Protein AF-A0A2U3N0Y8-F1 (afdb_monomer)

Sequence (194 aa):
MLLFLSYKTNIKHFLCYRYEAYIFKFLYFIYLLGQVVDQIEYVQIPNDQQNQYYEKFIGQKYLKYFQKHFAEINEKKAFSGFNIAAFFLGVFWLLYRKMYLYSGIYILLMILFCFIPIPDSFARAIGIGFAATMGWSGNGLYKYFVDQKIKKIQMTHSGNIEQQLKQQGGTDIHAPIGLFIVLSVLFWIAANFP

Mean predicted aligned error: 9.75 Å

Organism: NCBI:txid2126983

Solvent-accessible surface area (backbone atoms only — not comparable to full-atom values): 10582 Å² total; per-residue (Å²): 118,72,68,64,55,57,52,54,53,50,52,52,53,54,49,49,57,54,49,52,53,49,50,52,50,50,54,47,48,52,50,51,51,49,55,60,60,69,68,60,82,81,80,87,61,63,69,69,66,43,50,54,50,45,36,44,21,54,28,74,91,49,32,69,65,50,52,59,35,51,74,59,40,48,99,92,29,68,52,32,74,71,29,66,59,26,28,79,43,41,59,42,40,31,27,24,56,58,35,54,68,61,27,53,52,51,52,50,52,54,56,58,52,70,72,54,96,66,57,69,71,55,53,51,53,49,51,53,48,52,26,50,50,31,11,39,39,35,48,32,56,50,47,53,52,50,53,55,50,52,54,50,40,60,76,73,37,92,87,52,48,67,62,50,31,43,70,70,32,39,70,36,72,62,57,31,51,51,51,51,52,52,53,51,51,52,50,52,44,62,74,74,54,132

Foldseek 3Di:
DVVVVVVVVVVVVVVVVVVVVVVCVVVVVVVVVVVVLLPDDDDDDPPPVVLVLLCLFAPPVCSVVLVVFLVVDDSVHLWGAWAPCCLPVPLLVCQFFLVVVVSVVSVVVVVVVVPDPDDPVVVVVVVNVSSRCSGGNVSSVSSSVSRVQLVVLVVPDDPPSSVSSNVSHYTDNVRSVVVVVVVVVVVVCVVPPD

pLDDT: mean 81.62, std 18.01, range [33.97, 98.38]

Secondary structure (DSSP, 8-state):
-HHHHHHHHHHHHHHHHHHHHHHHHHHHHHHHHHHHHHT-------HHHHHHHHHHHH-HHHHHHHHHHHHH-BTTB---S--HHHHHHTHHHHHHTT-HHHHHHHHHHHHHHHTS---HHHHHHHHHHHHHHHHHHHHHHHHHHHHHHHHHHHHH-SS-HHHHHHHHSS--SHHHHHHHHHHHHHHHHHHH--

InterPro domains:
  IPR024399 Domain of unknown function DUF2628 [PF10947] (68-144)

Radius of gyration: 21.47 Å; Cα contacts (8 Å, |Δi|>4): 131; chains: 1; bounding box: 65×39×59 Å

Structure (mmCIF, N/CA/C/O backbone):
data_AF-A0A2U3N0Y8-F1
#
_entry.id   AF-A0A2U3N0Y8-F1
#
loop_
_atom_site.group_PDB
_atom_site.id
_atom_site.type_symbol
_atom_site.label_atom_id
_atom_site.label_alt_id
_atom_site.label_comp_id
_atom_site.label_asym_id
_atom_site.label_entity_id
_atom_site.label_seq_id
_atom_site.pdbx_PDB_ins_code
_atom_site.Cartn_x
_atom_site.Cartn_y
_atom_site.Cartn_z
_atom_site.occupancy
_atom_site.B_iso_or_equiv
_atom_site.auth_seq_id
_atom_site.auth_comp_id
_atom_site.auth_asym_id
_atom_site.auth_atom_id
_atom_site.pdbx_PDB_model_num
ATOM 1 N N . MET A 1 1 ? 36.566 12.547 -38.635 1.00 47.44 1 MET A N 1
ATOM 2 C CA . MET A 1 1 ? 36.603 12.230 -37.185 1.00 47.44 1 MET A CA 1
ATOM 3 C C . MET A 1 1 ? 35.982 13.326 -36.303 1.00 47.44 1 MET A C 1
ATOM 5 O O . MET A 1 1 ? 35.241 12.984 -35.394 1.00 47.44 1 MET A O 1
ATOM 9 N N . LEU A 1 2 ? 36.182 14.624 -36.588 1.00 39.56 2 LEU A N 1
ATOM 10 C CA . LEU A 1 2 ? 35.618 15.741 -35.794 1.00 39.56 2 LEU A CA 1
ATOM 11 C C . LEU A 1 2 ? 34.083 15.925 -35.903 1.00 39.56 2 LEU A C 1
ATOM 13 O O . LEU A 1 2 ? 33.446 16.313 -34.928 1.00 39.56 2 LEU A O 1
ATOM 17 N N . LEU A 1 3 ? 33.460 15.565 -37.034 1.00 38.78 3 LEU A N 1
ATOM 18 C CA . LEU A 1 3 ? 31.997 15.659 -37.218 1.00 38.78 3 LEU A CA 1
ATOM 19 C C . LEU A 1 3 ? 31.198 14.640 -36.377 1.00 38.78 3 LEU A C 1
ATOM 21 O O . LEU A 1 3 ? 30.106 14.946 -35.908 1.00 38.78 3 LEU A O 1
ATOM 25 N N . PHE A 1 4 ? 31.765 13.458 -36.105 1.00 33.97 4 PHE A N 1
ATOM 26 C CA . PHE A 1 4 ? 31.119 12.423 -35.282 1.00 33.97 4 PHE A CA 1
ATOM 27 C C . PHE A 1 4 ? 31.102 12.772 -33.787 1.00 33.97 4 PHE A C 1
ATOM 29 O O . PHE A 1 4 ? 30.172 12.397 -33.073 1.00 33.97 4 PHE A O 1
ATOM 36 N N . LEU A 1 5 ? 32.106 13.514 -33.307 1.00 37.78 5 LEU A N 1
ATOM 37 C CA . LEU A 1 5 ? 32.158 13.976 -31.918 1.00 37.78 5 LEU A CA 1
ATOM 38 C C . LEU A 1 5 ? 31.139 15.096 -31.665 1.00 37.78 5 LEU A C 1
ATOM 40 O O . LEU A 1 5 ? 30.449 15.035 -30.653 1.00 37.78 5 LEU A O 1
ATOM 44 N N . SER A 1 6 ? 30.973 16.027 -32.616 1.00 41.03 6 SER A N 1
ATOM 45 C CA . SER A 1 6 ? 29.998 17.134 -32.546 1.00 41.03 6 SER A CA 1
ATOM 46 C C . SER A 1 6 ? 28.531 16.665 -32.561 1.00 41.03 6 SER A C 1
ATOM 48 O O . SER A 1 6 ? 27.680 17.192 -31.841 1.00 41.03 6 SER A O 1
ATOM 50 N N . TYR A 1 7 ? 28.224 15.609 -33.322 1.00 39.16 7 TYR A N 1
ATOM 51 C CA . TYR A 1 7 ? 26.886 15.004 -33.342 1.00 39.16 7 TYR A CA 1
ATOM 52 C C . TYR A 1 7 ? 26.546 14.298 -32.014 1.00 39.16 7 TYR A C 1
ATOM 54 O O . TYR A 1 7 ? 25.434 14.407 -31.494 1.00 39.16 7 TYR A O 1
ATOM 62 N N . LYS A 1 8 ? 27.532 13.623 -31.407 1.00 41.03 8 LYS A N 1
ATOM 63 C CA . LYS A 1 8 ? 27.370 12.885 -30.144 1.00 41.03 8 LYS A CA 1
ATOM 64 C C . LYS A 1 8 ? 27.202 13.817 -28.934 1.00 41.03 8 LYS A C 1
ATOM 66 O O . LYS A 1 8 ? 26.481 13.462 -28.000 1.00 41.03 8 LYS A O 1
ATOM 71 N N . THR A 1 9 ? 27.820 15.000 -28.940 1.00 47.41 9 THR A N 1
ATOM 72 C CA . THR A 1 9 ? 27.599 16.042 -27.919 1.00 47.41 9 THR A CA 1
ATOM 73 C C . THR A 1 9 ? 26.227 16.700 -28.049 1.00 47.41 9 THR A C 1
ATOM 75 O O . THR A 1 9 ? 25.563 16.881 -27.030 1.00 47.41 9 THR A O 1
ATOM 78 N N . ASN A 1 10 ? 25.748 16.964 -29.270 1.00 48.41 10 ASN A N 1
ATOM 79 C CA . ASN A 1 10 ? 24.411 17.531 -29.496 1.00 48.41 10 ASN A CA 1
ATOM 80 C C . ASN A 1 10 ? 23.276 16.589 -29.057 1.00 48.41 10 ASN A C 1
ATOM 82 O O . ASN A 1 10 ? 22.332 17.025 -28.400 1.00 48.41 10 ASN A O 1
ATOM 86 N N . ILE A 1 11 ? 23.392 15.284 -29.328 1.00 50.69 11 ILE A N 1
ATOM 87 C CA . ILE A 1 11 ? 22.406 14.290 -28.869 1.00 50.69 11 ILE A CA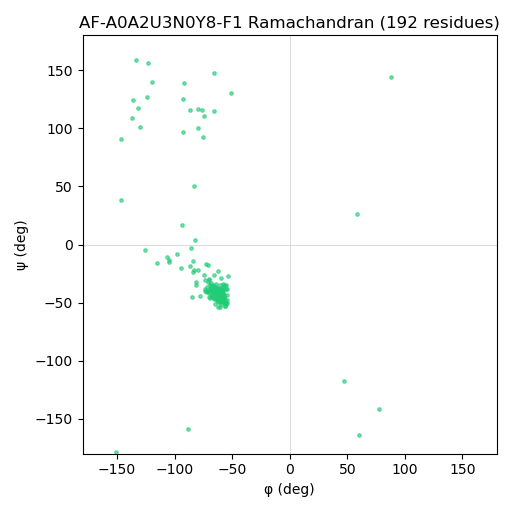 1
ATOM 88 C C . ILE A 1 11 ? 22.383 14.190 -27.342 1.00 50.69 11 ILE A C 1
ATOM 90 O O . ILE A 1 11 ? 21.308 14.139 -26.753 1.00 50.69 11 ILE A O 1
ATOM 94 N N . LYS A 1 12 ? 23.546 14.198 -26.678 1.00 43.94 12 LYS A N 1
ATOM 95 C CA . LYS A 1 12 ? 23.603 14.179 -25.207 1.00 43.94 12 LYS A CA 1
ATOM 96 C C . LYS A 1 12 ? 22.923 15.403 -24.596 1.00 43.94 12 LYS A C 1
ATOM 98 O O . LYS A 1 12 ? 22.182 15.247 -23.632 1.00 43.94 12 LYS A O 1
ATOM 103 N N . HIS A 1 13 ? 23.128 16.583 -25.177 1.00 47.62 13 HIS A N 1
ATOM 104 C CA . HIS A 1 13 ? 22.501 17.819 -24.710 1.00 47.62 13 HIS A CA 1
ATOM 105 C C . HIS A 1 13 ? 20.981 17.816 -24.939 1.00 47.62 13 HIS A C 1
ATOM 107 O O . HIS A 1 13 ? 20.218 18.156 -24.038 1.00 47.62 13 HIS A O 1
ATOM 113 N N . PHE A 1 14 ? 20.526 17.363 -26.110 1.00 49.75 14 PHE A N 1
ATOM 114 C CA . PHE A 1 14 ? 19.102 17.274 -26.444 1.00 49.75 14 PHE A CA 1
ATOM 115 C C . PHE A 1 14 ? 18.359 16.233 -25.594 1.00 49.75 14 PHE A C 1
ATOM 117 O O . PHE A 1 14 ? 17.256 16.481 -25.108 1.00 49.75 14 PHE A O 1
ATOM 124 N N . LEU A 1 15 ? 18.986 15.077 -25.365 1.00 46.91 15 LEU A N 1
ATOM 125 C CA . LEU A 1 15 ? 18.463 14.053 -24.470 1.00 46.91 15 LEU A CA 1
ATOM 126 C C . LEU A 1 15 ? 18.405 14.573 -23.025 1.00 46.91 15 LEU A C 1
ATOM 128 O O . LEU A 1 15 ? 17.372 14.407 -22.387 1.00 46.91 15 LEU A O 1
ATOM 132 N N . CYS A 1 16 ? 19.435 15.283 -22.545 1.00 49.75 16 CYS A N 1
ATOM 133 C CA . CYS A 1 16 ? 19.457 15.914 -21.217 1.00 49.75 16 CYS A CA 1
ATOM 134 C C . CYS A 1 16 ? 18.254 16.847 -20.985 1.00 49.75 16 CYS A C 1
ATOM 136 O O . CYS A 1 16 ? 17.526 16.668 -20.012 1.00 49.75 16 CYS A O 1
ATOM 138 N N . TYR A 1 17 ? 17.970 17.761 -21.920 1.00 55.84 17 TYR A N 1
ATOM 139 C CA . TYR A 1 17 ? 16.808 18.660 -21.836 1.00 55.84 17 TYR A CA 1
ATOM 140 C C . TYR A 1 17 ? 15.470 17.915 -21.831 1.00 55.84 17 TYR A C 1
ATOM 142 O O 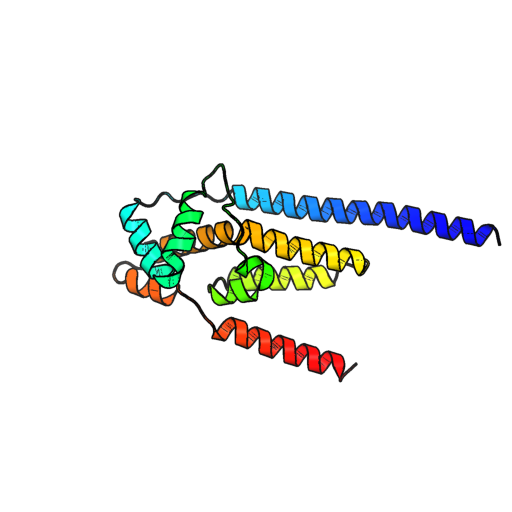. TYR A 1 17 ? 14.538 18.271 -21.106 1.00 55.84 17 TYR A O 1
ATOM 150 N N . ARG A 1 18 ? 15.365 16.850 -22.630 1.00 56.16 18 ARG A N 1
ATOM 151 C CA . ARG A 1 18 ? 14.157 16.025 -22.678 1.00 56.16 18 ARG A CA 1
ATOM 152 C C . ARG A 1 18 ? 13.967 15.240 -21.373 1.00 56.16 18 ARG A C 1
ATOM 154 O O . ARG A 1 18 ? 12.833 15.092 -20.927 1.00 56.16 18 ARG A O 1
ATOM 161 N N . TYR A 1 19 ? 15.050 14.788 -20.736 1.00 54.38 19 TYR A N 1
ATOM 162 C CA . TYR A 1 19 ? 15.013 14.088 -19.447 1.00 54.38 19 TYR A CA 1
ATOM 163 C C . TYR A 1 19 ? 14.638 14.997 -18.283 1.00 54.38 19 TYR A C 1
ATOM 165 O O . TYR A 1 19 ? 13.807 14.597 -17.466 1.00 54.38 19 TYR A O 1
ATOM 173 N N . GLU A 1 20 ? 15.166 16.221 -18.230 1.00 56.62 20 GLU A N 1
ATOM 174 C CA . GLU A 1 20 ? 14.740 17.198 -17.225 1.00 56.62 20 GLU A CA 1
ATOM 175 C C . GLU A 1 20 ? 13.233 17.449 -17.318 1.00 56.62 20 GLU A C 1
ATOM 177 O O . GLU A 1 20 ? 12.534 17.389 -16.308 1.00 56.62 20 GLU A O 1
ATOM 182 N N . ALA A 1 21 ? 12.690 17.584 -18.532 1.00 60.88 21 ALA A N 1
ATOM 183 C CA . ALA A 1 21 ? 11.253 17.746 -18.730 1.00 60.88 21 ALA A CA 1
ATOM 184 C C . ALA A 1 21 ? 10.419 16.559 -18.202 1.00 60.88 21 ALA A C 1
ATOM 186 O O . ALA A 1 21 ? 9.319 16.773 -17.691 1.00 60.88 21 ALA A O 1
ATOM 187 N N . TYR A 1 22 ? 10.906 15.315 -18.291 1.00 59.78 22 TYR A N 1
ATOM 188 C CA . TYR A 1 22 ? 10.208 14.154 -17.720 1.00 59.78 22 TYR A CA 1
ATOM 189 C C . TYR A 1 22 ? 10.302 14.104 -16.191 1.00 59.78 22 TYR A C 1
ATOM 191 O O . TYR A 1 22 ? 9.307 13.777 -15.547 1.00 59.78 22 TYR A O 1
ATOM 199 N N . ILE A 1 23 ? 11.446 14.475 -15.606 1.00 58.09 23 ILE A N 1
ATOM 200 C CA . ILE A 1 23 ? 11.612 14.581 -14.147 1.00 58.09 23 ILE A CA 1
ATOM 201 C C . ILE A 1 23 ? 10.680 15.654 -13.597 1.00 58.09 23 ILE A C 1
ATOM 203 O O . ILE A 1 23 ? 9.932 15.382 -12.663 1.00 58.09 23 ILE A O 1
ATOM 207 N N . PHE A 1 24 ? 10.653 16.838 -14.209 1.00 65.00 24 PHE A N 1
ATOM 208 C CA . PHE A 1 24 ? 9.734 17.897 -13.805 1.00 65.00 24 PHE A CA 1
ATOM 209 C C . PHE A 1 24 ? 8.279 17.459 -13.948 1.00 65.00 24 PHE A C 1
ATOM 211 O O . PHE A 1 24 ? 7.499 17.708 -13.040 1.00 65.00 24 PHE A O 1
ATOM 218 N N . LYS A 1 25 ? 7.908 16.734 -15.011 1.00 60.03 25 LYS A N 1
ATOM 219 C CA . LYS A 1 25 ? 6.548 16.185 -15.157 1.00 60.03 25 LYS A CA 1
ATOM 220 C C . LYS A 1 25 ? 6.212 15.124 -14.109 1.00 60.03 25 LYS A C 1
ATOM 222 O O . LYS A 1 25 ? 5.089 15.116 -13.620 1.00 60.03 25 LYS A O 1
ATOM 227 N N . PHE A 1 26 ? 7.154 14.257 -13.742 1.00 57.44 26 PHE A N 1
ATOM 228 C CA . PHE A 1 26 ? 6.953 13.244 -12.703 1.00 57.44 26 PHE A CA 1
ATOM 229 C C . PHE A 1 26 ? 6.866 13.867 -11.306 1.00 57.44 26 PHE A C 1
ATOM 231 O O . PHE A 1 26 ? 5.945 13.564 -10.554 1.00 57.44 26 PHE A O 1
ATOM 238 N N . LEU A 1 27 ? 7.766 14.796 -10.978 1.00 59.03 27 LEU A N 1
ATOM 239 C CA . LEU A 1 27 ? 7.718 15.563 -9.733 1.00 59.03 27 LEU A CA 1
ATOM 240 C C . LEU A 1 27 ? 6.453 16.423 -9.656 1.00 59.03 27 LEU A C 1
ATOM 242 O O . LEU A 1 27 ? 5.832 16.493 -8.602 1.00 59.03 27 LEU A O 1
ATOM 246 N N . TYR A 1 28 ? 6.028 17.015 -10.773 1.00 60.84 28 TYR A N 1
ATOM 247 C CA . TYR A 1 28 ? 4.777 17.763 -10.870 1.00 60.84 28 TYR A CA 1
ATOM 248 C C . TYR A 1 28 ? 3.551 16.854 -10.735 1.00 60.84 28 TYR A C 1
ATOM 250 O O . TYR A 1 28 ? 2.578 17.236 -10.097 1.00 60.84 28 TYR A O 1
ATOM 258 N N . PHE A 1 29 ? 3.601 15.627 -11.258 1.00 61.75 29 PHE A N 1
ATOM 259 C CA . PHE A 1 29 ? 2.559 14.624 -11.046 1.00 61.75 29 PHE A CA 1
ATOM 260 C C . PHE A 1 29 ? 2.484 14.172 -9.581 1.00 61.75 29 PHE A C 1
ATOM 262 O O . PHE A 1 29 ? 1.389 14.099 -9.032 1.00 61.75 29 PHE A O 1
ATOM 269 N N . ILE A 1 30 ? 3.622 13.939 -8.915 1.00 57.00 30 ILE A N 1
ATOM 270 C CA . ILE A 1 30 ? 3.668 13.664 -7.468 1.00 57.00 30 ILE A CA 1
ATOM 271 C C . ILE A 1 30 ? 3.126 14.860 -6.677 1.00 57.00 30 ILE A C 1
ATOM 273 O O . ILE A 1 30 ? 2.343 14.674 -5.749 1.00 57.00 30 ILE A O 1
ATOM 277 N N . TYR A 1 31 ? 3.506 16.079 -7.056 1.00 62.41 31 TYR A N 1
ATOM 278 C CA . TYR A 1 31 ? 3.002 17.309 -6.452 1.00 62.41 31 TYR A CA 1
ATOM 279 C C . TYR A 1 31 ? 1.479 17.438 -6.611 1.00 62.41 31 TYR A C 1
ATOM 281 O O . TYR A 1 31 ? 0.783 17.682 -5.630 1.00 62.41 31 TYR A O 1
ATOM 289 N N . LEU A 1 32 ? 0.945 17.192 -7.811 1.00 54.41 32 LEU A N 1
ATOM 290 C CA . LEU A 1 32 ? -0.494 17.178 -8.083 1.00 54.41 32 LEU A CA 1
ATOM 291 C C . LEU A 1 32 ? -1.221 16.077 -7.304 1.00 54.41 32 LEU A C 1
ATOM 293 O O . LEU A 1 32 ? -2.295 16.328 -6.766 1.00 54.41 32 LEU A O 1
ATOM 297 N N . LEU A 1 33 ? -0.643 14.878 -7.200 1.00 52.12 33 LEU A N 1
ATOM 298 C CA . LEU A 1 33 ? -1.189 13.815 -6.355 1.00 52.12 33 LEU A CA 1
ATOM 299 C C . LEU A 1 33 ? -1.217 14.231 -4.882 1.00 52.12 33 LEU A C 1
ATOM 301 O O . LEU A 1 33 ? -2.207 13.959 -4.209 1.00 52.12 33 LEU A O 1
ATOM 305 N N . GLY A 1 34 ? -0.185 14.928 -4.400 1.00 55.22 34 GLY A N 1
ATOM 306 C CA . GLY A 1 34 ? -0.178 15.539 -3.070 1.00 55.22 34 GLY A CA 1
ATOM 307 C C . GLY A 1 34 ? -1.350 16.503 -2.880 1.00 55.22 34 GLY A C 1
ATOM 308 O O . GLY A 1 34 ? -2.126 16.340 -1.947 1.00 55.22 34 GLY A O 1
ATOM 309 N N . GLN A 1 35 ? -1.560 17.418 -3.830 1.00 51.12 35 GLN A N 1
ATOM 310 C CA . GLN A 1 35 ? -2.669 18.380 -3.791 1.00 51.12 35 GLN A CA 1
ATOM 311 C C . GLN A 1 35 ? -4.053 17.708 -3.813 1.00 51.12 35 GLN A C 1
ATOM 313 O O . GLN A 1 35 ? -4.963 18.155 -3.122 1.00 51.12 35 GLN A O 1
ATOM 318 N N . VAL A 1 36 ? -4.230 16.627 -4.581 1.00 54.25 36 VAL A N 1
ATOM 319 C CA . VAL A 1 36 ? -5.495 15.866 -4.613 1.00 54.25 36 VAL A CA 1
ATOM 320 C C . VAL A 1 36 ? -5.743 15.143 -3.286 1.00 54.25 36 VAL A C 1
ATOM 322 O O . VAL A 1 36 ? -6.884 15.067 -2.835 1.00 54.25 36 VAL A O 1
ATOM 325 N N . VAL A 1 37 ? -4.689 14.639 -2.641 1.00 52.59 37 VAL A N 1
ATOM 326 C CA . VAL A 1 37 ? -4.775 14.027 -1.307 1.00 52.59 37 VAL A CA 1
ATOM 327 C C . VAL A 1 37 ? -5.108 15.073 -0.235 1.00 52.59 37 VAL A C 1
ATOM 329 O O . VAL A 1 37 ? -5.854 14.762 0.689 1.00 52.59 37 VAL A O 1
ATOM 332 N N . ASP A 1 38 ? -4.649 16.316 -0.384 1.00 51.03 38 ASP A N 1
ATOM 333 C CA . ASP A 1 38 ? -4.944 17.412 0.551 1.00 51.03 38 ASP A CA 1
ATOM 334 C C . ASP A 1 38 ? -6.410 17.900 0.484 1.00 51.03 38 ASP A C 1
ATOM 336 O O . ASP A 1 38 ? -6.895 18.524 1.425 1.00 51.03 38 ASP A O 1
ATOM 340 N N . GLN A 1 39 ? -7.154 17.586 -0.587 1.00 47.12 39 GLN A N 1
ATOM 341 C CA . GLN A 1 39 ? -8.590 17.907 -0.729 1.00 47.12 39 GLN A CA 1
ATOM 342 C C . GLN A 1 39 ? -9.518 16.899 -0.027 1.00 47.12 39 GLN A C 1
ATOM 344 O O . GLN A 1 39 ? -10.744 16.970 -0.140 1.00 47.12 39 GLN A O 1
ATOM 349 N N . ILE A 1 40 ? -8.954 15.917 0.673 1.00 55.00 40 ILE A N 1
ATOM 350 C CA . ILE A 1 40 ? -9.723 14.903 1.381 1.00 55.00 40 ILE A CA 1
ATOM 351 C C . ILE A 1 40 ? -10.331 15.505 2.652 1.00 55.00 40 ILE A C 1
ATOM 353 O O . ILE A 1 40 ? -9.644 15.781 3.633 1.00 55.00 40 ILE A O 1
ATOM 357 N N . GLU A 1 41 ? -11.653 15.651 2.654 1.00 51.19 41 GLU A N 1
ATOM 358 C CA . GLU A 1 41 ? -12.418 16.084 3.822 1.00 51.19 41 GLU A CA 1
ATOM 359 C C . GLU A 1 41 ? -12.347 15.021 4.940 1.00 51.19 41 GLU A C 1
ATOM 361 O O . GLU A 1 41 ? -12.817 13.884 4.786 1.00 51.19 41 GLU A O 1
ATOM 366 N N . TYR A 1 42 ? -11.727 15.377 6.071 1.00 52.41 42 TYR A N 1
ATOM 367 C CA . TYR A 1 42 ? -11.619 14.511 7.247 1.00 52.41 42 TYR A CA 1
ATOM 368 C C . TYR A 1 42 ? -12.945 14.480 8.005 1.00 52.41 42 TYR A C 1
ATOM 370 O O . T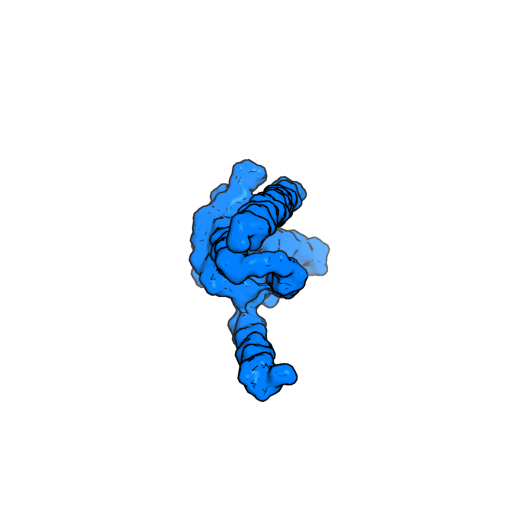YR A 1 42 ? -13.391 15.467 8.582 1.00 52.41 42 TYR A O 1
ATOM 378 N N . VAL A 1 43 ? -13.567 13.308 8.053 1.00 53.12 43 VAL A N 1
ATOM 379 C CA . VAL A 1 43 ? -14.823 13.108 8.776 1.00 53.12 43 VAL A CA 1
ATOM 380 C C . VAL A 1 43 ? -14.515 12.944 10.263 1.00 53.12 43 VAL A C 1
ATOM 382 O O . VAL A 1 43 ? -13.855 11.986 10.660 1.00 53.12 43 VAL A O 1
ATOM 385 N N . GLN A 1 44 ? -15.003 13.874 11.085 1.00 49.34 44 GLN A N 1
ATOM 386 C CA . GLN A 1 44 ? -14.877 13.818 12.543 1.00 49.34 44 GLN A CA 1
ATOM 387 C C . GLN A 1 44 ? -15.939 12.860 13.110 1.00 49.34 44 GLN A C 1
ATOM 389 O O . GLN A 1 44 ? -17.114 13.212 13.212 1.00 49.34 44 GLN A O 1
ATOM 394 N N . ILE A 1 45 ? -15.546 11.628 13.439 1.00 55.44 45 ILE A N 1
ATOM 395 C CA . ILE A 1 45 ? -16.390 10.661 14.160 1.00 55.44 45 ILE A CA 1
ATOM 396 C C . ILE A 1 45 ? -16.098 10.824 15.666 1.00 55.44 45 ILE A C 1
ATOM 398 O O . ILE A 1 45 ? -14.932 10.983 16.022 1.00 55.44 45 ILE A O 1
ATOM 402 N N . PRO A 1 46 ? -17.098 10.784 16.570 1.00 55.75 46 PRO A N 1
ATOM 403 C CA . PRO A 1 46 ? -16.850 10.800 18.013 1.00 55.75 46 PRO A CA 1
ATOM 404 C C . PRO A 1 46 ? -15.826 9.731 18.433 1.00 55.75 46 PRO A C 1
ATOM 406 O O . PRO A 1 46 ? -15.948 8.562 18.056 1.00 55.75 46 PRO A O 1
ATOM 409 N N . ASN A 1 47 ? -14.824 10.149 19.215 1.00 64.06 47 ASN A N 1
ATOM 410 C CA . ASN A 1 47 ? -13.555 9.434 19.419 1.00 64.06 47 ASN A CA 1
ATOM 411 C C . ASN A 1 47 ? -13.728 7.983 19.931 1.00 64.06 47 ASN A C 1
ATOM 413 O O . ASN A 1 47 ? -13.009 7.077 19.510 1.00 64.06 47 ASN A O 1
ATOM 417 N N . ASP A 1 48 ? -14.723 7.731 20.787 1.00 66.38 48 ASP A N 1
ATOM 418 C CA . ASP A 1 48 ? -14.931 6.417 21.416 1.00 66.38 48 ASP A CA 1
ATOM 419 C C . ASP A 1 48 ? -15.585 5.402 20.465 1.00 66.38 48 ASP A C 1
ATOM 421 O O . ASP A 1 48 ? -15.122 4.267 20.324 1.00 66.38 48 ASP A O 1
ATOM 425 N N . GLN A 1 49 ? -16.616 5.826 19.730 1.00 74.94 49 GLN A N 1
ATOM 426 C CA . GLN A 1 49 ? -17.291 4.987 18.737 1.00 74.94 49 GLN A CA 1
ATOM 427 C C . GLN A 1 49 ? -16.387 4.722 17.522 1.00 74.94 49 GLN A C 1
ATOM 429 O O . GLN A 1 49 ? -16.390 3.622 16.961 1.00 74.94 49 GLN A O 1
ATOM 434 N N . GLN A 1 50 ? -15.558 5.701 17.147 1.00 79.44 50 GLN A N 1
ATOM 435 C CA . GLN A 1 50 ? -14.563 5.550 16.087 1.00 79.44 50 GLN A CA 1
ATOM 436 C C . GLN A 1 50 ? -13.528 4.471 16.428 1.00 79.44 50 GLN A C 1
ATOM 438 O O . GLN A 1 50 ? -13.209 3.636 15.580 1.00 79.44 50 GLN A O 1
ATOM 443 N N . ASN A 1 51 ? -13.050 4.433 17.675 1.00 83.75 51 ASN A N 1
ATOM 444 C CA . ASN A 1 51 ? -12.091 3.426 18.126 1.00 83.75 51 ASN A CA 1
ATOM 445 C C . ASN A 1 51 ? -12.662 2.005 18.079 1.00 83.75 51 ASN A C 1
ATOM 447 O O . ASN A 1 51 ? -11.975 1.092 17.612 1.00 83.75 51 ASN A O 1
ATOM 451 N N . GLN A 1 52 ? -13.926 1.819 18.471 1.00 90.25 52 GLN A N 1
ATOM 452 C CA . GLN A 1 52 ? -14.604 0.527 18.336 1.00 90.25 52 GLN A CA 1
ATOM 453 C C . GLN A 1 52 ? -14.709 0.106 16.864 1.00 90.25 52 GLN A C 1
ATOM 455 O O . GLN A 1 52 ? -14.435 -1.045 16.525 1.00 90.25 52 GLN A O 1
ATOM 460 N N . TYR A 1 53 ? -15.052 1.020 15.954 1.00 93.06 53 TYR A N 1
ATOM 461 C CA . TYR A 1 53 ? -15.126 0.687 14.529 1.00 93.06 53 TYR A CA 1
ATOM 462 C C . TYR A 1 53 ? -13.765 0.399 13.904 1.00 93.06 53 TYR A C 1
ATOM 464 O O . TYR A 1 53 ? -13.655 -0.548 13.120 1.00 93.06 53 TYR A O 1
ATOM 472 N N . TYR A 1 54 ? -12.721 1.131 14.290 1.00 94.06 54 TYR A N 1
ATOM 473 C CA . TYR A 1 54 ? -11.353 0.796 13.911 1.00 94.06 54 TYR A CA 1
ATOM 474 C C . TYR A 1 54 ? -10.955 -0.587 14.401 1.00 94.06 54 TYR A C 1
ATOM 476 O O . TYR A 1 54 ? -10.387 -1.343 13.622 1.00 94.06 54 TYR A O 1
ATOM 484 N N . GLU A 1 55 ? -11.277 -0.966 15.636 1.00 94.56 55 GLU A N 1
ATOM 485 C CA . GLU A 1 55 ? -10.985 -2.315 16.122 1.00 94.56 55 GLU A CA 1
ATOM 486 C C . GLU A 1 55 ? -11.648 -3.384 15.248 1.00 94.56 55 GLU A C 1
ATOM 488 O O . GLU A 1 55 ? -10.979 -4.322 14.801 1.00 94.56 55 GLU A O 1
ATOM 493 N N . LYS A 1 56 ? -12.947 -3.232 14.962 1.00 95.69 56 LYS A N 1
ATOM 494 C CA . LYS A 1 56 ? -13.708 -4.207 14.165 1.00 95.69 56 LYS A CA 1
ATOM 495 C C . LYS A 1 56 ? -13.226 -4.261 12.713 1.00 95.69 56 LYS A C 1
ATOM 497 O O . LYS A 1 56 ? -13.229 -5.341 12.129 1.00 95.69 56 LYS A O 1
ATOM 502 N N . PHE A 1 57 ? -12.809 -3.127 12.146 1.00 96.69 57 PHE A N 1
ATOM 503 C CA . PHE A 1 57 ? -12.366 -3.030 10.755 1.00 96.69 57 PHE A CA 1
ATOM 504 C C . PHE A 1 57 ? -10.892 -3.404 10.562 1.00 96.69 57 PHE A C 1
ATOM 506 O O . PHE A 1 57 ? -10.552 -4.118 9.632 1.00 96.69 57 PHE A O 1
ATOM 513 N N . ILE A 1 58 ? -9.981 -2.922 11.402 1.00 96.81 58 ILE A N 1
ATOM 514 C CA . ILE A 1 58 ? -8.530 -3.140 11.262 1.00 96.81 58 ILE A CA 1
ATOM 515 C C . ILE A 1 58 ? -8.127 -4.507 11.826 1.00 96.81 58 ILE A C 1
ATOM 517 O O . ILE A 1 58 ? -7.224 -5.158 11.293 1.00 96.81 58 ILE A O 1
ATOM 521 N N . GLY A 1 59 ? -8.800 -4.936 12.895 1.00 94.38 59 GLY A N 1
ATOM 522 C CA . GLY A 1 59 ? -8.466 -6.117 13.679 1.00 94.38 59 GLY A CA 1
ATOM 523 C C . GLY A 1 59 ? -7.462 -5.823 14.798 1.00 94.38 59 GLY A C 1
ATOM 524 O O . GLY A 1 59 ? -6.517 -5.045 14.642 1.00 94.38 59 GLY A O 1
ATOM 525 N N . GLN A 1 60 ? -7.637 -6.510 15.930 1.00 91.81 60 GLN A N 1
ATOM 526 C CA . GLN A 1 60 ? -6.880 -6.286 17.171 1.00 91.81 60 GLN A CA 1
ATOM 527 C C . GLN A 1 60 ? -5.358 -6.355 16.989 1.00 91.81 60 GLN A C 1
ATOM 529 O O . GLN A 1 60 ? -4.631 -5.530 17.538 1.00 91.81 60 GLN A O 1
ATOM 534 N N . LYS A 1 61 ? -4.872 -7.283 16.152 1.00 93.50 61 LYS A N 1
ATOM 535 C CA . LYS A 1 61 ? -3.437 -7.481 15.884 1.00 93.50 61 LYS A CA 1
ATOM 536 C C . LYS A 1 61 ? -2.729 -6.206 15.412 1.00 93.50 61 LYS A C 1
ATOM 538 O O . LYS A 1 61 ? -1.576 -5.982 15.767 1.00 93.50 61 LYS A O 1
ATOM 543 N N . TYR A 1 62 ? -3.397 -5.395 14.593 1.00 93.75 62 TYR A N 1
ATOM 544 C CA . TYR A 1 62 ? -2.795 -4.219 13.957 1.00 93.75 62 TYR A CA 1
ATOM 545 C C . TYR A 1 62 ? -3.274 -2.898 14.561 1.00 93.75 62 TYR A C 1
ATOM 547 O O . TYR A 1 62 ? -2.701 -1.850 14.261 1.00 93.75 62 TYR A O 1
ATOM 555 N N . LEU A 1 63 ? -4.303 -2.944 15.410 1.00 93.19 63 LEU A N 1
ATOM 556 C CA . LEU A 1 63 ? -4.994 -1.768 15.923 1.00 93.19 63 LEU A CA 1
ATOM 557 C C . LEU A 1 63 ? -4.038 -0.777 16.592 1.00 93.19 63 LEU A C 1
ATOM 559 O O . LEU A 1 63 ? -3.997 0.382 16.194 1.00 93.19 63 LEU A O 1
ATOM 563 N N . LYS A 1 64 ? -3.203 -1.244 17.530 1.00 93.94 64 LYS A N 1
ATOM 564 C CA . LYS A 1 64 ? -2.258 -0.388 18.268 1.00 93.94 64 LYS A CA 1
ATOM 565 C C . LYS A 1 64 ? -1.288 0.358 17.346 1.00 93.94 64 LYS A C 1
ATOM 567 O O . LYS A 1 64 ? -0.990 1.525 17.581 1.00 93.94 64 LYS A O 1
ATOM 572 N N . TYR A 1 65 ? -0.797 -0.311 16.300 1.00 95.06 65 TYR A N 1
ATOM 573 C CA . TYR A 1 65 ? 0.096 0.305 15.317 1.00 95.06 65 TYR A CA 1
ATOM 574 C C . TYR A 1 65 ? -0.628 1.416 14.549 1.00 95.06 65 TYR A C 1
ATOM 576 O O . TYR A 1 65 ? -0.140 2.544 14.493 1.00 95.06 65 TYR A O 1
ATOM 584 N N . PHE A 1 66 ? -1.807 1.119 13.995 1.00 94.81 66 PHE A N 1
ATOM 585 C CA . PHE A 1 66 ? -2.532 2.090 13.176 1.00 94.81 66 PHE A CA 1
ATOM 586 C C . PHE A 1 66 ? -3.113 3.235 13.993 1.00 94.81 66 PHE A C 1
ATOM 588 O O . PHE A 1 66 ? -2.986 4.366 13.554 1.00 94.81 66 PHE A O 1
ATOM 595 N N . GLN A 1 67 ? -3.654 2.994 15.189 1.00 91.62 67 GLN A N 1
ATOM 596 C CA . GLN A 1 67 ? -4.166 4.062 16.055 1.00 91.62 67 GLN A CA 1
ATOM 597 C C . GLN A 1 67 ? -3.094 5.099 16.386 1.00 91.62 67 GLN A C 1
ATOM 599 O O . GLN A 1 67 ? -3.361 6.294 16.281 1.00 91.62 67 GLN A O 1
ATOM 604 N N . LYS A 1 68 ? -1.869 4.656 16.708 1.00 92.56 68 LYS A N 1
ATOM 605 C CA . LYS A 1 68 ? -0.743 5.567 16.945 1.00 92.56 68 LYS A CA 1
ATOM 606 C C . LYS A 1 68 ? -0.522 6.495 15.748 1.00 92.56 68 LYS A C 1
ATOM 608 O O . LYS A 1 68 ? -0.438 7.704 15.917 1.00 92.56 68 LYS A O 1
ATOM 613 N N . HIS A 1 69 ? -0.444 5.931 14.544 1.00 91.25 69 HIS A N 1
ATOM 614 C CA . HIS A 1 69 ? -0.196 6.715 13.337 1.00 91.25 69 HIS A CA 1
ATOM 615 C C . HIS A 1 69 ? -1.403 7.562 12.923 1.00 91.25 69 HIS A C 1
ATOM 617 O O . HIS A 1 69 ? -1.237 8.693 12.481 1.00 91.25 69 HIS A O 1
ATOM 623 N N . PHE A 1 70 ? -2.619 7.049 13.096 1.00 91.62 70 PHE A N 1
ATOM 624 C CA . PHE A 1 70 ? -3.855 7.744 12.748 1.00 91.62 70 PHE A CA 1
ATOM 625 C C . PHE A 1 70 ? -4.075 8.978 13.620 1.00 91.62 70 PHE A C 1
ATOM 627 O O . PHE A 1 70 ? -4.532 9.988 13.097 1.00 91.62 70 PHE A O 1
ATOM 634 N N . ALA A 1 71 ? -3.710 8.917 14.904 1.00 88.88 71 ALA A N 1
ATOM 635 C CA . ALA A 1 71 ? -3.801 10.048 15.828 1.00 88.88 71 ALA A CA 1
ATOM 636 C C . ALA A 1 71 ? -2.854 11.205 15.464 1.00 88.88 71 ALA A C 1
ATOM 638 O O . ALA A 1 71 ? -3.118 12.358 15.791 1.00 88.88 71 ALA A O 1
ATOM 639 N N . GLU A 1 72 ? -1.748 10.913 14.778 1.00 87.12 72 GLU A N 1
ATOM 640 C CA . GLU A 1 72 ? -0.811 11.936 14.309 1.00 87.12 72 GLU A CA 1
ATOM 641 C C . GLU A 1 72 ? -1.220 12.572 12.974 1.00 87.12 72 GLU A C 1
ATOM 643 O O . GLU A 1 72 ? -0.632 13.586 12.589 1.00 87.12 72 GLU A O 1
ATOM 648 N N . ILE A 1 73 ? -2.165 11.964 12.253 1.00 85.44 73 ILE A N 1
ATOM 649 C CA . ILE A 1 73 ? -2.599 12.404 10.930 1.00 85.44 73 ILE A CA 1
ATOM 650 C C . ILE A 1 73 ? -3.797 13.346 11.077 1.00 85.44 73 ILE A C 1
ATOM 652 O O . ILE A 1 73 ? -4.817 12.989 11.666 1.00 85.44 73 ILE A O 1
ATOM 656 N N . ASN A 1 74 ? -3.682 14.541 10.508 1.00 82.00 74 ASN A N 1
ATOM 657 C CA . ASN A 1 74 ? -4.716 15.575 10.522 1.00 82.00 74 ASN A CA 1
ATOM 658 C C . ASN A 1 74 ? -4.606 16.462 9.271 1.00 82.00 74 ASN A C 1
ATOM 660 O O . ASN A 1 74 ? -3.717 16.262 8.446 1.00 82.00 74 ASN A O 1
ATOM 664 N N . GLU A 1 75 ? -5.470 17.471 9.156 1.00 72.56 75 GLU A N 1
ATOM 665 C CA . GLU A 1 75 ? -5.523 18.402 8.014 1.00 72.56 75 GLU A CA 1
ATOM 666 C C . GLU A 1 75 ? -4.183 19.084 7.694 1.00 72.56 75 GLU A C 1
ATOM 668 O O . GLU A 1 75 ? -3.924 19.437 6.551 1.00 72.56 75 GLU A O 1
ATOM 673 N N . LYS A 1 76 ? -3.301 19.255 8.687 1.00 75.56 76 LYS A N 1
ATOM 674 C CA . LYS A 1 76 ? -1.981 19.886 8.515 1.00 75.56 76 LYS A CA 1
ATOM 675 C C . LYS A 1 76 ? -0.847 18.873 8.345 1.00 75.56 76 LYS A C 1
ATOM 677 O O . LYS A 1 76 ? 0.294 19.264 8.103 1.00 75.56 76 LYS A O 1
ATOM 682 N N . LYS A 1 77 ? -1.127 17.579 8.527 1.00 77.69 77 LYS A N 1
ATOM 683 C CA . LYS A 1 77 ? -0.140 16.496 8.511 1.00 77.69 77 LYS A CA 1
ATOM 684 C C . LYS A 1 77 ? -0.764 15.229 7.92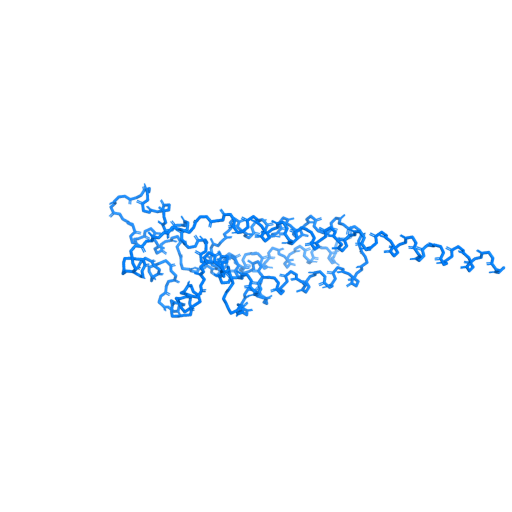6 1.00 77.69 77 LYS A C 1
ATOM 686 O O . LYS A 1 77 ? -1.291 14.392 8.653 1.00 77.69 77 LYS A O 1
ATOM 691 N N . ALA A 1 78 ? -0.641 15.065 6.609 1.00 72.44 78 ALA A N 1
ATOM 692 C CA . ALA A 1 78 ? -1.177 13.912 5.878 1.00 72.44 78 ALA A CA 1
ATOM 693 C C . ALA A 1 78 ? -0.397 12.597 6.107 1.00 72.44 78 ALA A C 1
ATOM 695 O O . ALA A 1 78 ? -0.905 11.510 5.828 1.00 72.44 78 ALA A O 1
ATOM 696 N N . PHE A 1 79 ? 0.834 12.672 6.629 1.00 80.06 79 PHE A N 1
ATOM 697 C CA . PHE A 1 79 ? 1.729 11.522 6.802 1.00 80.06 79 PHE A CA 1
ATOM 698 C C . PHE A 1 79 ? 2.099 11.297 8.269 1.00 80.06 79 PHE A C 1
ATOM 700 O O . PHE A 1 79 ? 2.424 12.239 8.990 1.00 80.06 79 PHE A O 1
ATOM 707 N N . SER A 1 80 ? 2.142 10.034 8.703 1.00 88.44 80 SER A N 1
ATOM 708 C CA . SER A 1 80 ? 2.700 9.652 10.005 1.00 88.44 80 SER A CA 1
ATOM 709 C C . SER A 1 80 ? 3.580 8.414 9.888 1.00 88.44 80 SER A C 1
ATOM 711 O O . SER A 1 80 ? 3.135 7.345 9.459 1.00 88.44 80 SER A O 1
ATOM 713 N N . GLY A 1 81 ? 4.825 8.564 10.342 1.00 90.69 81 GLY A N 1
ATOM 714 C CA . GLY A 1 81 ? 5.829 7.507 10.341 1.00 90.69 81 GLY A CA 1
ATOM 715 C C . GLY A 1 81 ? 6.152 6.970 8.946 1.00 90.69 81 GLY A C 1
ATOM 716 O O . GLY A 1 81 ? 5.845 7.584 7.928 1.00 90.69 81 GLY A O 1
ATOM 717 N N . PHE A 1 82 ? 6.787 5.799 8.925 1.00 91.00 82 PHE A N 1
ATOM 718 C CA . PHE A 1 82 ? 7.123 5.073 7.707 1.00 91.00 82 PHE A CA 1
ATOM 719 C C . PHE A 1 82 ? 6.537 3.661 7.770 1.00 91.00 82 PHE A C 1
ATOM 721 O O . PHE A 1 82 ? 6.752 2.924 8.738 1.00 91.00 82 PHE A O 1
ATOM 728 N N . ASN A 1 83 ? 5.778 3.279 6.748 1.00 96.19 83 ASN A N 1
ATOM 729 C CA . ASN A 1 83 ? 5.159 1.968 6.641 1.00 96.19 83 ASN A CA 1
ATOM 730 C C . ASN A 1 83 ? 6.072 1.010 5.865 1.00 96.19 83 ASN A C 1
ATOM 732 O O . ASN A 1 83 ? 6.074 0.964 4.636 1.00 96.19 83 ASN A O 1
ATOM 736 N N . ILE A 1 84 ? 6.834 0.211 6.611 1.00 96.50 84 ILE A N 1
ATOM 737 C CA . ILE A 1 84 ? 7.808 -0.740 6.054 1.00 96.50 84 ILE A CA 1
ATOM 738 C C . ILE A 1 84 ? 7.130 -1.772 5.138 1.00 96.50 84 ILE A C 1
ATOM 740 O O . ILE A 1 84 ? 7.682 -2.136 4.102 1.00 96.50 84 ILE A O 1
ATOM 744 N N . ALA A 1 85 ? 5.920 -2.223 5.482 1.00 96.44 85 ALA A N 1
ATOM 745 C CA . ALA A 1 85 ? 5.199 -3.199 4.671 1.00 96.44 85 ALA A CA 1
ATOM 746 C C . ALA A 1 85 ? 4.761 -2.600 3.325 1.00 96.44 85 ALA A C 1
ATOM 748 O O . ALA A 1 85 ? 4.950 -3.233 2.292 1.00 96.44 85 ALA A O 1
ATOM 749 N N . ALA A 1 86 ? 4.241 -1.371 3.319 1.00 96.00 86 ALA A N 1
ATOM 750 C CA . ALA A 1 86 ? 3.884 -0.667 2.089 1.00 96.00 86 ALA A CA 1
ATOM 751 C C . ALA A 1 86 ? 5.113 -0.392 1.205 1.00 96.00 86 ALA A C 1
ATOM 753 O O . ALA A 1 86 ? 5.021 -0.538 -0.011 1.00 96.00 86 ALA A O 1
ATOM 754 N N . PHE A 1 87 ? 6.262 -0.063 1.807 1.00 95.06 87 PHE A N 1
ATOM 755 C CA . PHE A 1 87 ? 7.519 0.158 1.087 1.00 95.06 87 PHE A CA 1
ATOM 756 C C . PHE A 1 87 ? 8.006 -1.094 0.343 1.00 95.06 87 PHE A C 1
ATOM 758 O O . PHE A 1 87 ? 8.241 -1.036 -0.860 1.00 95.06 87 PHE A O 1
ATOM 765 N N . PHE A 1 88 ? 8.140 -2.229 1.040 1.00 96.00 88 PHE A N 1
ATOM 766 C CA . PHE A 1 88 ? 8.706 -3.444 0.439 1.00 96.00 88 PHE A CA 1
ATOM 767 C C . PHE A 1 88 ? 7.705 -4.245 -0.394 1.00 96.00 88 PHE A C 1
ATOM 769 O O . PHE A 1 88 ? 8.101 -4.908 -1.348 1.00 96.00 88 PHE A O 1
ATOM 776 N N . LEU A 1 89 ? 6.421 -4.226 -0.025 1.00 96.06 89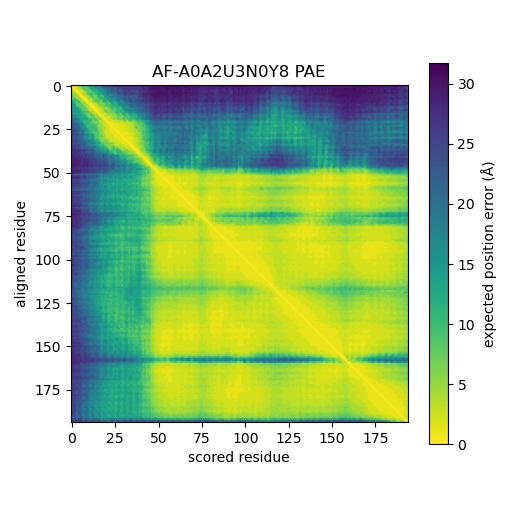 LEU A N 1
ATOM 777 C CA . LEU A 1 89 ? 5.411 -5.091 -0.641 1.00 96.06 89 LEU A CA 1
ATOM 778 C C . LEU A 1 89 ? 4.486 -4.341 -1.608 1.00 96.06 89 LEU A C 1
ATOM 780 O O . LEU A 1 89 ? 3.765 -4.993 -2.359 1.00 96.06 89 LEU A O 1
ATOM 784 N N . GLY A 1 90 ? 4.476 -3.003 -1.612 1.00 94.38 90 GLY A N 1
ATOM 785 C CA . GLY A 1 90 ? 3.732 -2.186 -2.577 1.00 94.38 90 GLY A CA 1
ATOM 786 C C . GLY A 1 90 ? 2.285 -2.652 -2.784 1.00 94.38 90 GLY A C 1
ATOM 787 O O . GLY A 1 90 ? 1.478 -2.684 -1.850 1.00 94.38 90 GLY A O 1
ATOM 788 N N . VAL A 1 91 ? 1.962 -3.065 -4.014 1.00 96.25 91 VAL A N 1
ATOM 789 C CA . VAL A 1 91 ? 0.634 -3.579 -4.391 1.00 96.25 91 VAL A CA 1
ATOM 790 C C . VAL A 1 91 ? 0.185 -4.791 -3.568 1.00 96.25 91 VAL A C 1
ATOM 792 O O . VAL A 1 91 ? -1.002 -4.901 -3.253 1.00 96.25 91 VAL A O 1
ATOM 795 N N . PHE A 1 92 ? 1.102 -5.673 -3.158 1.00 97.81 92 PHE A N 1
ATOM 796 C CA . PHE A 1 92 ? 0.766 -6.835 -2.334 1.00 97.81 92 PHE A CA 1
ATOM 797 C C . PHE A 1 92 ? 0.258 -6.407 -0.959 1.00 97.81 92 PHE A C 1
ATOM 799 O O . PHE A 1 92 ? -0.679 -7.011 -0.442 1.00 97.81 92 PHE A O 1
ATOM 806 N N . TRP A 1 93 ? 0.809 -5.334 -0.385 1.00 98.25 93 TRP A N 1
ATOM 807 C CA . TRP A 1 93 ? 0.298 -4.776 0.866 1.00 98.25 93 TRP A CA 1
ATOM 808 C C . TRP A 1 93 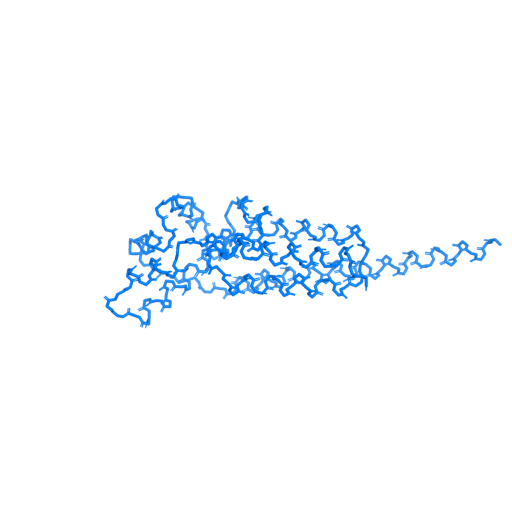? -1.089 -4.146 0.690 1.00 98.25 93 TRP A C 1
ATOM 810 O O . TRP A 1 93 ? -1.958 -4.341 1.544 1.00 98.25 93 TRP A O 1
ATOM 820 N N . LEU A 1 94 ? -1.332 -3.459 -0.435 1.00 97.81 94 LEU A N 1
ATOM 821 C CA . LEU A 1 94 ? -2.659 -2.923 -0.757 1.00 97.81 94 LEU A CA 1
ATOM 822 C C . LEU A 1 94 ? -3.710 -4.040 -0.848 1.00 97.81 94 LEU A C 1
ATOM 824 O O . LEU A 1 94 ? -4.759 -3.953 -0.206 1.00 97.81 94 LEU A O 1
ATOM 828 N N . LEU A 1 95 ? -3.399 -5.117 -1.578 1.00 98.31 95 LEU A N 1
ATOM 829 C CA . LEU A 1 95 ? -4.267 -6.293 -1.693 1.00 98.31 95 LEU A CA 1
ATOM 830 C C . LEU A 1 95 ? -4.478 -6.962 -0.335 1.00 98.31 95 LEU A C 1
ATOM 832 O O . LEU A 1 95 ? -5.613 -7.238 0.046 1.00 98.31 95 LEU A O 1
ATOM 836 N N . TYR A 1 96 ? -3.397 -7.141 0.427 1.00 98.25 96 TYR A N 1
ATOM 837 C CA . TYR A 1 96 ? -3.448 -7.736 1.757 1.00 98.25 96 TYR A CA 1
ATOM 838 C C . TYR A 1 96 ? -4.376 -6.980 2.709 1.00 98.25 96 TYR A C 1
ATOM 840 O O . TYR A 1 96 ? -5.037 -7.596 3.541 1.00 98.25 96 TYR A O 1
ATOM 848 N N . ARG A 1 97 ? -4.458 -5.650 2.590 1.00 97.62 97 ARG A N 1
ATOM 849 C CA . ARG A 1 97 ? -5.354 -4.792 3.387 1.00 97.62 97 ARG A CA 1
ATOM 850 C C . ARG A 1 97 ? -6.700 -4.514 2.724 1.00 97.62 97 ARG A C 1
ATOM 852 O O . ARG A 1 97 ? -7.403 -3.599 3.152 1.00 97.62 97 ARG A O 1
ATOM 859 N N . LYS A 1 98 ? -7.060 -5.310 1.711 1.00 97.69 98 LYS A N 1
ATOM 860 C CA . LYS A 1 98 ? -8.324 -5.240 0.964 1.00 97.69 98 LYS A CA 1
ATOM 861 C C . LYS A 1 98 ? -8.582 -3.888 0.289 1.00 97.69 98 LYS A C 1
ATOM 863 O O . LYS A 1 98 ? -9.724 -3.521 0.009 1.00 97.69 98 LYS A O 1
ATOM 868 N N . MET A 1 99 ? -7.524 -3.147 -0.031 1.00 97.31 99 MET A N 1
ATOM 869 C CA . MET A 1 99 ? -7.596 -1.889 -0.777 1.00 97.31 99 MET A CA 1
ATOM 870 C C . MET A 1 99 ? -7.650 -2.143 -2.292 1.00 97.31 99 MET A C 1
ATOM 872 O O . MET A 1 99 ? -6.901 -1.540 -3.054 1.00 97.31 99 MET A O 1
ATOM 876 N N . TYR A 1 100 ? -8.547 -3.027 -2.746 1.00 96.62 100 TYR A N 1
ATOM 877 C CA . TYR A 1 100 ? -8.542 -3.571 -4.114 1.00 96.62 100 TYR A CA 1
ATOM 878 C C . TYR A 1 100 ? -8.642 -2.506 -5.217 1.00 96.62 100 TYR A C 1
ATOM 880 O O . TYR A 1 100 ? -7.973 -2.623 -6.241 1.00 96.62 100 TYR A O 1
ATOM 888 N N . LEU A 1 101 ? -9.425 -1.439 -5.005 1.00 92.75 101 LEU A N 1
ATOM 889 C CA . LEU A 1 101 ? -9.501 -0.324 -5.956 1.00 92.75 101 LEU A CA 1
ATOM 890 C C . LEU A 1 101 ? -8.150 0.397 -6.082 1.00 92.75 101 LEU A C 1
ATOM 892 O O . LEU A 1 101 ? -7.676 0.626 -7.191 1.00 92.75 101 LEU A O 1
ATOM 896 N N . TYR A 1 102 ? -7.501 0.698 -4.954 1.00 92.69 102 TYR A N 1
ATOM 897 C CA . TYR A 1 102 ? -6.175 1.318 -4.937 1.00 92.69 102 TYR A CA 1
ATOM 898 C C . TYR A 1 102 ? -5.117 0.390 -5.537 1.00 92.69 102 TYR A C 1
ATOM 900 O O . TYR A 1 102 ? -4.244 0.865 -6.255 1.00 92.69 102 TYR A O 1
ATOM 908 N N . SER A 1 103 ? -5.216 -0.926 -5.313 1.00 95.50 103 SER A N 1
ATOM 909 C CA . SER A 1 103 ? -4.366 -1.918 -5.982 1.00 95.50 103 SER A CA 1
ATOM 910 C C . SER A 1 103 ? -4.520 -1.860 -7.501 1.00 95.50 103 SER A C 1
ATOM 912 O O . SER A 1 103 ? -3.515 -1.837 -8.203 1.00 95.50 103 SER A O 1
ATOM 914 N N . GLY A 1 104 ? -5.754 -1.793 -8.012 1.00 93.81 104 GLY A N 1
ATOM 915 C CA . GLY A 1 104 ? -6.024 -1.677 -9.447 1.00 93.81 104 GLY A CA 1
ATOM 916 C C . GLY A 1 104 ? -5.462 -0.388 -10.049 1.00 93.81 104 GLY A C 1
ATOM 917 O O . GLY A 1 104 ? -4.783 -0.439 -11.071 1.00 93.81 104 GLY A O 1
ATOM 918 N N . ILE A 1 105 ? -5.668 0.751 -9.377 1.00 90.62 105 ILE A N 1
ATOM 919 C CA . ILE A 1 105 ? -5.091 2.043 -9.784 1.00 90.62 105 ILE A CA 1
ATOM 920 C C . ILE A 1 105 ? -3.560 1.973 -9.781 1.00 90.62 105 ILE A C 1
ATOM 922 O O . ILE A 1 105 ? -2.928 2.403 -10.740 1.00 90.62 105 ILE A O 1
ATOM 926 N N . TYR A 1 106 ? -2.955 1.394 -8.742 1.00 90.12 106 TYR A N 1
ATOM 927 C CA . TYR A 1 106 ? -1.504 1.244 -8.645 1.00 90.12 106 TYR A CA 1
ATOM 928 C C . TYR A 1 106 ? -0.943 0.379 -9.783 1.00 90.12 106 TYR A C 1
ATOM 930 O O . TYR A 1 106 ? 0.015 0.782 -10.437 1.00 90.12 106 TYR A O 1
ATOM 938 N N . ILE A 1 107 ? -1.556 -0.777 -10.063 1.00 92.75 107 ILE A N 1
ATOM 939 C CA . ILE A 1 107 ? -1.157 -1.656 -11.176 1.00 92.75 107 ILE A CA 1
ATOM 940 C C . ILE A 1 107 ? -1.288 -0.919 -12.509 1.00 92.75 107 ILE A C 1
ATOM 942 O O . ILE A 1 107 ? -0.361 -0.956 -13.314 1.00 92.75 107 ILE A O 1
ATOM 946 N N . LEU A 1 108 ? -2.402 -0.216 -12.729 1.00 90.25 108 LEU A N 1
ATOM 947 C CA . LEU A 1 108 ? -2.610 0.565 -13.944 1.00 90.25 108 LEU A CA 1
ATOM 948 C C . LEU A 1 108 ? -1.527 1.637 -14.107 1.00 90.25 108 LEU A C 1
ATOM 950 O O . LEU A 1 108 ? -0.961 1.759 -15.188 1.00 90.25 108 LEU A O 1
ATOM 954 N N . LEU A 1 109 ? -1.193 2.372 -13.043 1.00 87.38 109 LEU A N 1
ATOM 955 C CA . LEU A 1 109 ? -0.114 3.362 -13.068 1.00 87.38 109 LEU A CA 1
ATOM 956 C C . LEU A 1 109 ? 1.241 2.725 -13.402 1.00 87.38 109 LEU A C 1
ATOM 958 O O . LEU A 1 109 ? 1.981 3.288 -14.205 1.00 87.38 109 LEU A O 1
ATOM 962 N N . MET A 1 110 ? 1.552 1.549 -12.844 1.00 87.62 110 MET A N 1
ATOM 963 C CA . MET A 1 110 ? 2.780 0.813 -13.179 1.00 87.62 110 MET A CA 1
ATOM 964 C C . MET A 1 110 ? 2.804 0.382 -14.651 1.00 87.62 110 MET A C 1
ATOM 966 O O . MET A 1 110 ? 3.814 0.570 -15.323 1.00 87.62 110 MET A O 1
ATOM 970 N N . ILE A 1 111 ? 1.689 -0.136 -15.175 1.00 87.94 111 ILE A N 1
ATOM 971 C CA . ILE A 1 111 ? 1.563 -0.537 -16.584 1.00 87.94 111 ILE A CA 1
ATOM 972 C C . ILE A 1 111 ? 1.730 0.674 -17.508 1.00 87.94 111 ILE A C 1
ATOM 974 O O . ILE A 1 111 ? 2.507 0.619 -18.456 1.00 87.94 111 ILE A O 1
ATOM 978 N N . LEU A 1 112 ? 1.042 1.784 -17.224 1.00 85.81 112 LEU A N 1
ATOM 979 C CA . LEU A 1 112 ? 1.167 3.023 -17.998 1.00 85.81 112 LEU A CA 1
ATOM 980 C C . LEU A 1 112 ? 2.607 3.542 -17.994 1.00 85.81 112 LEU A C 1
ATOM 982 O O . LEU A 1 112 ? 3.098 4.014 -19.019 1.00 85.81 112 LEU A O 1
ATOM 986 N N . PHE A 1 113 ? 3.295 3.413 -16.861 1.00 84.06 113 PHE A N 1
ATOM 987 C CA . PHE A 1 113 ? 4.690 3.803 -16.731 1.00 84.06 113 PHE A CA 1
ATOM 988 C C . PHE A 1 113 ? 5.628 2.967 -17.619 1.00 84.06 113 PHE A C 1
ATOM 990 O O . PHE A 1 113 ? 6.573 3.520 -18.178 1.00 84.06 113 PHE A O 1
ATOM 997 N N . CYS A 1 114 ? 5.338 1.679 -17.840 1.00 82.88 114 CYS A N 1
ATOM 998 C CA . CYS A 1 114 ? 6.114 0.823 -18.750 1.00 82.88 114 CYS A CA 1
ATOM 999 C C . CYS A 1 114 ? 6.097 1.300 -20.213 1.00 82.88 114 CYS A C 1
ATOM 1001 O O . CYS A 1 114 ? 7.015 0.977 -20.962 1.00 82.88 114 CYS A O 1
ATOM 1003 N N . PHE A 1 115 ? 5.093 2.078 -20.630 1.00 83.88 115 PHE A N 1
ATOM 1004 C CA . PHE A 1 115 ? 5.014 2.620 -21.993 1.00 83.88 115 PHE A CA 1
ATOM 1005 C C . PHE A 1 115 ? 5.786 3.931 -22.180 1.00 83.88 115 PHE A C 1
ATOM 1007 O O . PHE A 1 115 ? 5.834 4.463 -23.291 1.00 83.88 115 PHE A O 1
ATOM 1014 N N . ILE A 1 116 ? 6.388 4.475 -21.120 1.00 85.06 116 ILE A N 1
ATOM 1015 C CA . ILE A 1 116 ? 7.190 5.694 -21.206 1.00 85.06 116 ILE A CA 1
ATOM 1016 C C . ILE A 1 116 ? 8.626 5.299 -21.588 1.00 85.06 116 ILE A C 1
ATOM 1018 O O . ILE A 1 116 ? 9.300 4.638 -20.798 1.00 85.06 116 ILE A O 1
ATOM 1022 N N . PRO A 1 117 ? 9.142 5.709 -22.765 1.00 86.50 117 PRO A N 1
ATOM 1023 C CA . PRO A 1 117 ? 10.495 5.361 -23.184 1.00 86.50 117 PRO A CA 1
ATOM 1024 C C . PRO A 1 117 ? 11.520 6.198 -22.405 1.00 86.50 117 PRO A C 1
ATOM 1026 O O . PRO A 1 117 ? 11.864 7.316 -22.798 1.00 86.50 117 PRO A O 1
ATOM 1029 N N . ILE A 1 118 ? 11.996 5.658 -21.283 1.00 85.06 118 ILE A N 1
ATOM 1030 C CA . ILE A 1 118 ? 13.051 6.233 -20.439 1.00 85.06 118 ILE A CA 1
ATOM 1031 C C . ILE A 1 118 ? 14.218 5.250 -20.277 1.00 85.06 118 ILE A C 1
ATOM 1033 O O . ILE A 1 118 ? 14.018 4.044 -20.397 1.00 85.06 118 ILE A O 1
ATOM 1037 N N . PRO A 1 119 ? 15.439 5.728 -19.980 1.00 87.50 119 PRO A N 1
ATOM 1038 C CA . PRO A 1 119 ? 16.572 4.841 -19.739 1.00 87.50 119 PRO A CA 1
ATOM 1039 C C . PRO A 1 119 ? 16.379 3.988 -18.477 1.00 87.50 119 PRO A C 1
ATOM 1041 O O . PRO A 1 119 ? 15.854 4.471 -17.471 1.00 87.50 119 PRO A O 1
ATOM 1044 N N . ASP A 1 120 ? 16.912 2.765 -18.479 1.00 86.94 120 ASP A N 1
ATOM 1045 C CA . ASP A 1 120 ? 16.767 1.800 -17.374 1.00 86.94 120 ASP A CA 1
ATOM 1046 C C . ASP A 1 120 ? 17.232 2.335 -16.012 1.00 86.94 120 ASP A C 1
ATOM 1048 O O . ASP A 1 120 ? 16.664 2.012 -14.967 1.00 86.94 120 ASP A O 1
ATOM 1052 N N . SER A 1 121 ? 18.277 3.169 -15.986 1.00 85.62 121 SER A N 1
ATOM 1053 C CA . SER A 1 121 ? 18.737 3.824 -14.755 1.00 85.62 121 SER A CA 1
ATOM 1054 C C . SER A 1 121 ? 17.659 4.720 -14.141 1.00 85.62 121 SER A C 1
ATOM 1056 O O . SER A 1 121 ? 17.456 4.676 -12.928 1.00 85.62 121 SER A O 1
ATOM 1058 N N . PHE A 1 122 ? 16.936 5.476 -14.968 1.00 84.69 122 PHE A N 1
ATOM 1059 C CA . PHE A 1 122 ? 15.828 6.321 -14.531 1.00 84.69 122 PHE A CA 1
ATOM 1060 C C . PHE A 1 122 ? 14.609 5.495 -14.141 1.00 84.69 122 PHE A C 1
ATOM 1062 O O . PHE A 1 122 ? 14.003 5.779 -13.111 1.00 84.69 122 PHE A O 1
ATOM 1069 N N . ALA A 1 123 ? 14.286 4.445 -14.900 1.00 85.25 123 ALA A N 1
ATOM 1070 C CA . ALA A 1 123 ? 13.194 3.539 -14.551 1.00 85.25 123 ALA A CA 1
ATOM 1071 C C . ALA A 1 123 ? 13.400 2.924 -13.155 1.00 85.25 123 ALA A C 1
ATOM 1073 O O . ALA A 1 123 ? 12.484 2.934 -12.332 1.00 85.25 123 ALA A O 1
ATOM 1074 N N . ARG A 1 124 ? 14.628 2.485 -12.836 1.00 87.81 124 ARG A N 1
ATOM 1075 C CA . ARG A 1 124 ? 14.988 1.991 -11.494 1.00 87.81 124 ARG A CA 1
ATOM 1076 C C . ARG A 1 124 ? 14.857 3.064 -10.414 1.00 87.81 124 ARG A C 1
ATOM 1078 O O . ARG A 1 124 ? 14.282 2.791 -9.364 1.00 87.81 124 ARG A O 1
ATOM 1085 N N . ALA A 1 125 ? 15.364 4.272 -10.666 1.00 87.88 125 ALA A N 1
ATOM 1086 C CA . ALA A 1 125 ? 15.256 5.381 -9.718 1.00 87.88 125 ALA A CA 1
ATOM 1087 C C . ALA A 1 125 ? 13.790 5.731 -9.418 1.00 87.88 125 ALA A C 1
ATOM 1089 O O . ALA A 1 125 ? 13.423 5.932 -8.262 1.00 87.88 125 ALA A O 1
ATOM 1090 N N . ILE A 1 126 ? 12.937 5.731 -10.443 1.00 86.06 126 ILE A N 1
ATOM 1091 C CA . ILE A 1 126 ? 11.502 5.973 -10.296 1.00 86.06 126 ILE A CA 1
ATOM 1092 C C . ILE A 1 126 ? 10.825 4.826 -9.542 1.00 86.06 126 ILE A C 1
ATOM 1094 O O . ILE A 1 126 ? 10.022 5.094 -8.655 1.00 86.06 126 ILE A O 1
ATOM 1098 N N . GLY A 1 127 ? 11.193 3.568 -9.804 1.00 87.94 127 GLY A N 1
ATOM 1099 C CA . GLY A 1 127 ? 10.711 2.421 -9.028 1.00 87.94 127 GLY A CA 1
ATOM 1100 C C . GLY A 1 127 ? 11.018 2.546 -7.529 1.00 87.94 127 GLY A C 1
ATOM 1101 O O . GLY A 1 127 ? 10.131 2.351 -6.698 1.00 87.94 127 GLY A O 1
ATOM 1102 N N . ILE A 1 128 ? 12.242 2.958 -7.177 1.00 89.00 128 ILE A N 1
ATOM 1103 C CA . ILE A 1 128 ? 12.624 3.259 -5.785 1.00 89.00 128 ILE A CA 1
ATOM 1104 C C . ILE A 1 128 ? 11.795 4.428 -5.239 1.00 89.00 128 ILE A C 1
ATOM 1106 O O . ILE A 1 128 ? 11.314 4.356 -4.109 1.00 89.00 128 ILE A O 1
ATOM 1110 N N . GLY A 1 129 ? 11.588 5.474 -6.043 1.00 88.69 129 GLY A N 1
ATOM 1111 C CA . GLY A 1 129 ? 10.721 6.602 -5.706 1.00 88.69 129 GLY A CA 1
ATOM 1112 C C . GLY A 1 129 ? 9.293 6.163 -5.374 1.00 88.69 129 GLY A C 1
ATOM 1113 O O . GLY A 1 129 ? 8.779 6.524 -4.322 1.00 88.69 129 GLY A O 1
ATOM 1114 N N . PHE A 1 130 ? 8.681 5.311 -6.200 1.00 88.69 130 PHE A N 1
ATOM 1115 C CA . PHE A 1 130 ? 7.352 4.751 -5.942 1.00 88.69 130 PHE A CA 1
ATOM 1116 C C . PHE A 1 130 ? 7.305 3.926 -4.654 1.00 88.69 130 PHE A C 1
ATOM 1118 O O . PHE A 1 130 ? 6.369 4.083 -3.869 1.00 88.69 130 PHE A O 1
ATOM 1125 N N . ALA A 1 131 ? 8.305 3.074 -4.409 1.00 90.31 131 ALA A N 1
ATOM 1126 C CA . ALA A 1 131 ? 8.394 2.302 -3.171 1.00 90.31 131 ALA A CA 1
ATOM 1127 C C . ALA A 1 131 ? 8.496 3.228 -1.948 1.00 90.31 131 ALA A C 1
ATOM 1129 O O . ALA A 1 131 ? 7.728 3.093 -0.994 1.00 90.31 131 ALA A O 1
ATOM 1130 N N . ALA A 1 132 ? 9.382 4.225 -2.001 1.00 91.31 132 ALA A N 1
ATOM 1131 C CA . ALA A 1 132 ? 9.532 5.254 -0.977 1.00 91.31 132 ALA A CA 1
ATOM 1132 C C . ALA A 1 132 ? 8.214 6.002 -0.718 1.00 91.31 132 ALA A C 1
ATOM 1134 O O . ALA A 1 132 ? 7.769 6.081 0.430 1.00 91.31 132 ALA A O 1
ATOM 1135 N N . THR A 1 133 ? 7.548 6.484 -1.770 1.00 88.69 133 THR A N 1
ATOM 1136 C CA . THR A 1 133 ? 6.242 7.148 -1.673 1.00 88.69 133 THR A CA 1
ATOM 1137 C C . THR A 1 133 ? 5.199 6.241 -1.027 1.00 88.69 133 THR A C 1
ATOM 1139 O O . THR A 1 133 ? 4.446 6.708 -0.176 1.00 88.69 133 THR A O 1
ATOM 1142 N N . MET A 1 134 ? 5.174 4.945 -1.347 1.00 91.19 134 MET A N 1
ATOM 1143 C CA . MET A 1 134 ? 4.300 3.976 -0.674 1.00 91.19 134 MET A CA 1
ATOM 1144 C C . MET A 1 134 ? 4.638 3.825 0.813 1.00 91.19 134 MET A C 1
ATOM 1146 O O . MET A 1 134 ? 3.732 3.764 1.643 1.00 91.19 134 MET A O 1
ATOM 1150 N N . GLY A 1 135 ? 5.921 3.818 1.171 1.00 92.25 135 GLY A N 1
ATOM 1151 C CA . GLY A 1 135 ? 6.368 3.768 2.562 1.00 92.25 135 GLY A CA 1
ATOM 1152 C C . GLY A 1 135 ? 5.917 4.979 3.381 1.00 92.25 135 GLY A C 1
ATOM 1153 O O . GLY A 1 135 ? 5.325 4.814 4.448 1.00 92.25 135 GLY A O 1
ATOM 1154 N N . TRP A 1 136 ? 6.138 6.194 2.877 1.00 89.81 136 TRP A N 1
ATOM 1155 C CA . TRP A 1 136 ? 5.731 7.428 3.566 1.00 89.81 136 TRP A CA 1
ATOM 1156 C C . TRP A 1 136 ? 4.213 7.643 3.574 1.00 89.81 136 TRP A C 1
ATOM 1158 O O . TRP A 1 136 ? 3.652 8.055 4.590 1.00 89.81 136 TRP A O 1
ATOM 1168 N N . SER A 1 137 ? 3.533 7.346 2.465 1.00 87.62 137 SER A N 1
ATOM 1169 C CA . SER A 1 137 ? 2.091 7.596 2.332 1.00 87.62 137 SER A CA 1
ATOM 1170 C C . SER A 1 137 ? 1.210 6.463 2.855 1.00 87.62 137 SER A C 1
ATOM 1172 O O . SER A 1 137 ? 0.044 6.703 3.156 1.00 87.62 137 SER A O 1
ATOM 1174 N N . GLY A 1 138 ? 1.742 5.248 3.032 1.00 92.38 138 GLY A N 1
ATOM 1175 C CA . GLY A 1 138 ? 0.949 4.050 3.320 1.00 92.38 138 GLY A CA 1
ATOM 1176 C C . GLY A 1 138 ? 0.031 4.182 4.537 1.00 92.38 138 GLY A C 1
ATOM 1177 O O . GLY A 1 138 ? -1.140 3.812 4.468 1.00 92.38 138 GLY A O 1
ATOM 1178 N N . ASN A 1 139 ? 0.510 4.765 5.639 1.00 94.94 139 ASN A N 1
ATOM 1179 C CA . ASN A 1 139 ? -0.322 4.961 6.833 1.00 94.94 139 ASN A CA 1
ATOM 1180 C C . ASN A 1 139 ? -1.471 5.952 6.593 1.00 94.94 139 ASN A C 1
ATOM 1182 O O . ASN A 1 139 ? -2.598 5.670 7.000 1.00 94.94 139 ASN A O 1
ATOM 1186 N N . GLY A 1 140 ? -1.205 7.063 5.900 1.00 91.12 140 GLY A N 1
ATOM 1187 C CA . GLY A 1 140 ? -2.221 8.053 5.529 1.00 91.12 140 GLY A CA 1
ATOM 1188 C C . GLY A 1 140 ? -3.244 7.493 4.546 1.00 91.12 140 GLY A C 1
ATOM 1189 O O . GLY A 1 140 ? -4.448 7.591 4.779 1.00 91.12 140 GLY A O 1
ATOM 1190 N N . LEU A 1 141 ? -2.769 6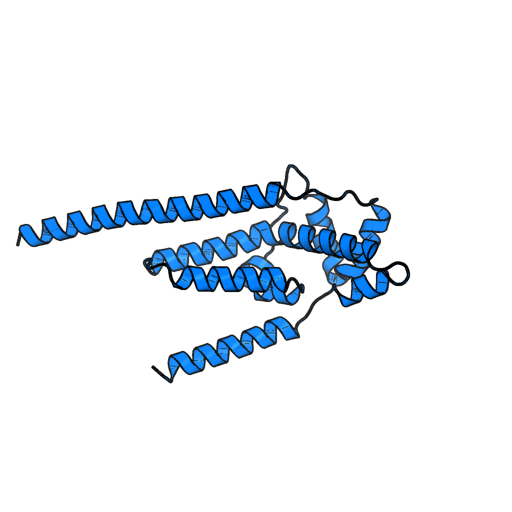.801 3.508 1.00 92.06 141 LEU A N 1
ATOM 1191 C CA . LEU A 1 141 ? -3.615 6.140 2.518 1.00 92.06 141 LEU A CA 1
ATOM 1192 C C . LEU A 1 141 ? -4.555 5.118 3.170 1.00 92.06 141 LEU A C 1
ATOM 1194 O O . LEU A 1 141 ? -5.751 5.096 2.880 1.00 92.06 141 LEU A O 1
ATOM 1198 N N . TYR A 1 142 ? -4.033 4.296 4.087 1.00 95.75 142 TYR A N 1
ATOM 1199 C CA . TYR A 1 142 ? -4.860 3.318 4.787 1.00 95.75 142 TYR A CA 1
ATOM 1200 C C . TYR A 1 142 ? -5.853 3.975 5.748 1.00 95.75 142 TYR A C 1
ATOM 1202 O O . TYR A 1 142 ? -6.994 3.524 5.810 1.00 95.75 142 TYR A O 1
ATOM 1210 N N . LYS A 1 143 ? -5.470 5.054 6.448 1.00 93.38 143 LYS A N 1
ATOM 1211 C CA . LYS A 1 143 ? -6.404 5.825 7.284 1.00 93.38 143 LYS A CA 1
ATOM 1212 C C . LYS A 1 143 ? -7.591 6.317 6.466 1.00 93.38 143 LYS A C 1
ATOM 1214 O O . LYS A 1 143 ? -8.732 6.025 6.811 1.00 93.38 143 LYS A O 1
ATOM 1219 N N . TYR A 1 144 ? -7.310 6.992 5.354 1.00 89.88 144 TYR A N 1
ATOM 1220 C CA . TYR A 1 144 ? -8.345 7.506 4.466 1.00 89.88 144 TYR A CA 1
ATOM 1221 C C . TYR A 1 144 ? -9.279 6.397 3.973 1.00 89.88 144 TYR A C 1
ATOM 1223 O O . TYR A 1 144 ? -10.502 6.530 4.035 1.00 89.88 144 TYR A O 1
ATOM 1231 N N . PHE A 1 145 ? -8.712 5.270 3.533 1.00 93.69 145 PHE A N 1
ATOM 1232 C CA . PHE A 1 145 ? -9.499 4.116 3.112 1.00 93.69 145 PHE A CA 1
ATOM 1233 C C . PHE A 1 145 ? -10.425 3.599 4.219 1.00 93.69 145 PHE A C 1
ATOM 1235 O O . PHE A 1 145 ? -11.609 3.370 3.959 1.00 93.69 145 PHE A O 1
ATOM 1242 N N . VAL A 1 146 ? -9.898 3.417 5.434 1.00 95.00 146 VAL A N 1
ATOM 1243 C CA . VAL A 1 146 ? -10.657 2.933 6.596 1.00 95.00 146 VAL A CA 1
ATOM 1244 C C . VAL A 1 146 ? -11.800 3.895 6.919 1.00 95.00 146 VAL A C 1
ATOM 1246 O O . VAL A 1 146 ? -12.944 3.453 7.013 1.00 95.00 146 VAL A O 1
ATOM 1249 N N . ASP A 1 147 ? -11.524 5.196 7.010 1.00 92.12 147 ASP A N 1
ATOM 1250 C CA . ASP A 1 147 ? -12.522 6.219 7.344 1.00 92.12 147 ASP A CA 1
ATOM 1251 C C . ASP A 1 147 ? -13.671 6.250 6.332 1.00 92.12 147 ASP A C 1
ATOM 1253 O O . ASP A 1 147 ? -14.847 6.189 6.705 1.00 92.12 147 ASP A O 1
ATOM 1257 N N . GLN A 1 148 ? -13.345 6.268 5.037 1.00 89.62 148 GLN A N 1
ATOM 1258 C CA . GLN A 1 148 ? -14.349 6.264 3.972 1.00 89.62 148 GLN A CA 1
ATOM 1259 C C . GLN A 1 148 ? -15.175 4.976 3.968 1.00 89.62 148 GLN A C 1
ATOM 1261 O O . GLN A 1 148 ? -16.393 5.008 3.760 1.00 89.62 148 GLN A O 1
ATOM 1266 N N . LYS A 1 149 ? -14.540 3.826 4.222 1.00 93.00 149 LYS A N 1
ATOM 1267 C CA . LYS A 1 149 ? -15.246 2.545 4.302 1.00 93.00 149 LYS A CA 1
ATOM 1268 C C . LYS A 1 149 ? -16.179 2.473 5.501 1.00 93.00 149 LYS A C 1
ATOM 1270 O O . LYS A 1 149 ? -17.323 2.058 5.322 1.00 93.00 149 LYS A O 1
ATOM 1275 N N . ILE A 1 150 ? -15.727 2.898 6.679 1.00 93.75 150 ILE A N 1
ATOM 1276 C CA . ILE A 1 150 ? -16.551 2.945 7.892 1.00 93.75 150 ILE A CA 1
ATOM 1277 C C . ILE A 1 150 ? -17.752 3.863 7.663 1.00 93.75 150 ILE A C 1
ATOM 1279 O O . ILE A 1 150 ? -18.887 3.409 7.813 1.00 93.75 150 ILE A O 1
ATOM 1283 N N . LYS A 1 151 ? -17.521 5.096 7.191 1.00 90.88 151 LYS A N 1
ATOM 1284 C CA . LYS A 1 151 ? -18.588 6.058 6.878 1.00 90.88 151 LYS A CA 1
ATOM 1285 C C . LYS A 1 151 ? -19.615 5.468 5.913 1.00 90.88 151 LYS A C 1
ATOM 1287 O O . LYS A 1 151 ? -20.816 5.519 6.174 1.00 90.88 151 LYS A O 1
ATOM 1292 N N . LYS A 1 152 ? -19.154 4.845 4.824 1.00 90.88 152 LYS A N 1
ATOM 1293 C CA . LYS A 1 152 ? -20.040 4.195 3.851 1.00 90.88 152 LYS A CA 1
ATOM 1294 C C . LYS A 1 152 ? -20.863 3.074 4.485 1.00 90.88 152 LYS A C 1
ATOM 1296 O O . LYS A 1 152 ? -22.054 2.979 4.200 1.00 90.88 152 LYS A O 1
ATOM 1301 N N . ILE A 1 153 ? -20.264 2.234 5.330 1.00 92.88 153 ILE A N 1
ATOM 1302 C CA . ILE A 1 153 ? -20.975 1.142 6.013 1.00 92.88 153 ILE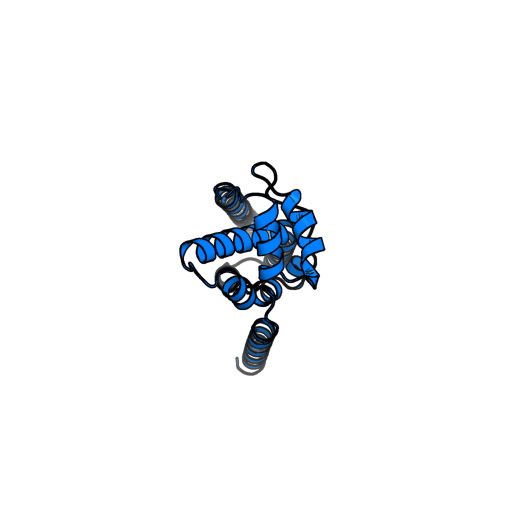 A CA 1
ATOM 1303 C C . ILE A 1 153 ? -22.047 1.705 6.952 1.00 92.88 153 ILE A C 1
ATOM 1305 O O . ILE A 1 153 ? -23.185 1.248 6.882 1.00 92.88 153 ILE A O 1
ATOM 1309 N N . GLN A 1 154 ? -21.722 2.726 7.751 1.00 89.94 154 GLN A N 1
ATOM 1310 C CA . GLN A 1 154 ? -22.679 3.379 8.653 1.00 89.94 154 GLN A CA 1
ATOM 1311 C C . GLN A 1 154 ? -23.884 3.967 7.906 1.00 89.94 154 GLN A C 1
ATOM 1313 O O . GLN A 1 154 ? -25.008 3.865 8.381 1.00 89.94 154 GLN A O 1
ATOM 1318 N N . MET A 1 155 ? -23.660 4.556 6.727 1.00 89.00 155 MET A N 1
ATOM 1319 C CA . MET A 1 155 ? -24.728 5.151 5.913 1.00 89.00 155 MET A CA 1
ATOM 1320 C C . MET A 1 155 ? -25.610 4.119 5.203 1.00 89.00 155 MET A C 1
ATOM 1322 O O . MET A 1 155 ? -26.750 4.418 4.865 1.00 89.00 155 MET A O 1
ATOM 1326 N N . THR A 1 156 ? -25.081 2.926 4.926 1.00 90.31 156 THR A N 1
ATOM 1327 C CA . THR A 1 156 ? -25.758 1.924 4.081 1.00 90.31 156 THR A CA 1
ATOM 1328 C C . THR A 1 156 ? -26.353 0.758 4.865 1.00 90.31 156 THR A C 1
ATOM 1330 O O . THR A 1 156 ? -27.166 0.023 4.312 1.00 90.31 156 THR A O 1
ATOM 1333 N N . HIS A 1 157 ? -25.978 0.572 6.135 1.00 86.38 157 HIS A N 1
ATOM 1334 C CA . HIS A 1 157 ? -26.413 -0.562 6.951 1.00 86.38 157 HIS A CA 1
ATOM 1335 C C . HIS A 1 157 ? -26.902 -0.088 8.322 1.00 86.38 157 HIS A C 1
ATOM 1337 O O . HIS A 1 157 ? -26.125 0.432 9.114 1.00 86.38 157 HIS A O 1
ATOM 1343 N N . SER A 1 158 ? -28.178 -0.322 8.631 1.00 73.75 158 SER A N 1
ATOM 1344 C CA . SER A 1 158 ? -28.831 0.168 9.855 1.00 73.75 158 SER A CA 1
ATOM 1345 C C . SER A 1 158 ? -28.836 -0.822 11.030 1.00 73.75 158 SER A C 1
ATOM 1347 O O . SER A 1 158 ? -28.976 -0.394 12.168 1.00 73.75 158 SER A O 1
ATOM 1349 N N . GLY A 1 159 ? -28.648 -2.129 10.797 1.00 75.81 159 GLY A N 1
ATOM 1350 C CA . GLY A 1 159 ? -28.782 -3.154 11.850 1.00 75.81 159 GLY A CA 1
ATOM 1351 C C . GLY A 1 159 ? -27.585 -4.086 12.052 1.00 75.81 159 GLY A C 1
ATOM 1352 O O . GLY A 1 159 ? -27.613 -4.910 12.958 1.00 75.81 159 GLY A O 1
ATOM 1353 N N . ASN A 1 160 ? -26.538 -3.999 11.220 1.00 87.44 160 ASN A N 1
ATOM 1354 C CA . ASN A 1 160 ? -25.433 -4.967 11.261 1.00 87.44 160 ASN A CA 1
ATOM 1355 C C . ASN A 1 160 ? -24.051 -4.375 10.925 1.00 87.44 160 ASN A C 1
ATOM 1357 O O . ASN A 1 160 ? -23.228 -4.980 10.234 1.00 87.44 160 ASN A O 1
ATOM 1361 N N . ILE A 1 161 ? -23.806 -3.152 11.400 1.00 91.25 161 ILE A N 1
ATOM 1362 C CA . ILE A 1 161 ? -22.578 -2.394 11.120 1.00 91.25 161 ILE A CA 1
ATOM 1363 C C . ILE A 1 161 ? -21.336 -3.187 11.547 1.00 91.25 161 ILE A C 1
ATOM 1365 O O . ILE A 1 161 ? -20.401 -3.317 10.764 1.00 91.25 161 ILE A O 1
ATOM 1369 N N . GLU A 1 162 ? -21.321 -3.778 12.746 1.00 92.19 162 GLU A N 1
ATOM 1370 C CA . GLU A 1 162 ? -20.138 -4.499 13.236 1.00 92.19 162 GLU A CA 1
ATOM 1371 C C . GLU A 1 162 ? -19.745 -5.699 12.370 1.00 92.19 162 GLU A C 1
ATOM 1373 O O . GLU A 1 162 ? -18.557 -5.900 12.103 1.00 92.19 162 GLU A O 1
ATOM 1378 N N . GLN A 1 163 ? -20.715 -6.503 11.924 1.00 93.69 163 GLN A N 1
ATOM 1379 C CA . GLN A 1 163 ? -20.423 -7.639 11.052 1.00 93.69 163 GLN A CA 1
ATOM 1380 C C . GLN A 1 163 ? -19.895 -7.154 9.703 1.00 93.69 163 GLN A C 1
ATOM 1382 O O . GLN A 1 163 ? -18.922 -7.712 9.199 1.00 93.69 163 GLN A O 1
ATOM 1387 N N . GLN A 1 164 ? -20.478 -6.084 9.152 1.00 95.19 164 GLN A N 1
ATOM 1388 C CA . GLN A 1 164 ? -20.015 -5.485 7.900 1.00 95.19 164 GLN A CA 1
ATOM 1389 C C . GLN A 1 164 ? -18.588 -4.942 8.010 1.00 95.19 164 GLN A C 1
ATOM 1391 O O . GLN A 1 164 ? -17.778 -5.157 7.107 1.00 95.19 164 GLN A O 1
ATOM 1396 N N . LEU A 1 165 ? -18.243 -4.309 9.134 1.00 95.62 165 LEU A N 1
ATOM 1397 C CA . LEU A 1 165 ? -16.883 -3.843 9.403 1.00 95.62 165 LEU A CA 1
ATOM 1398 C C . LEU A 1 165 ? -15.880 -4.999 9.411 1.00 95.62 165 LEU A C 1
ATOM 1400 O O . LEU A 1 165 ? -14.845 -4.905 8.755 1.00 95.62 165 LEU A O 1
ATOM 1404 N N . LYS A 1 166 ? -16.204 -6.109 10.086 1.00 94.81 166 LYS A N 1
ATOM 1405 C CA . LYS A 1 166 ? -15.333 -7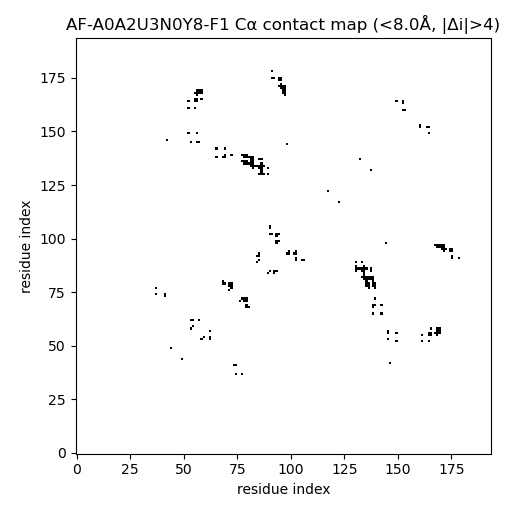.296 10.128 1.00 94.81 166 LYS A CA 1
ATOM 1406 C C . LYS A 1 166 ? -15.191 -7.972 8.764 1.00 94.81 166 LYS A C 1
ATOM 1408 O O . LYS A 1 166 ? -14.104 -8.423 8.417 1.00 94.81 166 LYS A O 1
ATOM 1413 N N . GLN A 1 167 ? -16.277 -8.058 7.994 1.00 94.06 167 GLN A N 1
ATOM 1414 C CA . GLN A 1 167 ? -16.278 -8.705 6.678 1.00 94.06 167 GLN A CA 1
ATOM 1415 C C . GLN A 1 167 ? -15.473 -7.904 5.644 1.00 94.06 167 GLN A C 1
ATOM 1417 O O . GLN A 1 167 ? -14.660 -8.471 4.906 1.00 94.06 167 GLN A O 1
ATOM 1422 N N . GLN A 1 168 ? -15.678 -6.585 5.600 1.00 94.69 168 GLN A N 1
ATOM 1423 C CA . GLN A 1 168 ? -15.027 -5.705 4.624 1.00 94.69 168 GLN A CA 1
ATOM 1424 C C . GLN A 1 168 ? -13.623 -5.261 5.053 1.00 94.69 168 GLN A C 1
ATOM 1426 O O . GLN A 1 168 ? -12.810 -4.913 4.197 1.00 94.69 168 GLN A O 1
ATOM 1431 N N . GLY A 1 169 ? -13.338 -5.280 6.353 1.00 95.06 169 GLY A N 1
ATOM 1432 C CA . GLY A 1 169 ? -12.026 -5.012 6.924 1.00 95.06 169 GLY A CA 1
ATOM 1433 C C . GLY A 1 169 ? -11.144 -6.260 7.045 1.00 95.06 169 GLY A C 1
ATOM 1434 O O . GLY A 1 169 ? -11.337 -7.278 6.373 1.00 95.06 169 GLY A O 1
ATOM 1435 N N . GLY A 1 170 ? -10.151 -6.178 7.922 1.00 96.12 170 GLY A N 1
ATOM 1436 C CA . GLY A 1 170 ? -9.188 -7.227 8.215 1.00 96.12 170 GLY A CA 1
ATOM 1437 C C . GLY A 1 170 ? -8.110 -7.338 7.144 1.00 96.12 170 GLY A C 1
ATOM 1438 O O . GLY A 1 170 ? -7.603 -6.334 6.632 1.00 96.12 170 GLY A O 1
ATOM 1439 N N . THR A 1 171 ? -7.728 -8.578 6.846 1.00 97.06 171 THR A N 1
ATOM 1440 C CA . THR A 1 171 ? -6.681 -8.896 5.877 1.00 97.06 171 THR A CA 1
ATOM 1441 C C . THR A 1 171 ? -7.109 -10.015 4.933 1.00 97.06 171 THR A C 1
ATOM 1443 O O . THR A 1 171 ? -8.043 -10.763 5.226 1.00 97.06 171 THR A O 1
ATOM 1446 N N . ASP A 1 172 ? -6.455 -10.101 3.779 1.00 97.25 172 ASP A N 1
ATOM 1447 C CA . ASP A 1 172 ? -6.684 -11.124 2.760 1.00 97.25 172 ASP A CA 1
ATOM 1448 C C . ASP A 1 172 ? -5.335 -11.625 2.238 1.00 97.25 172 ASP A C 1
ATOM 1450 O O . ASP A 1 172 ? -4.612 -10.901 1.561 1.00 97.25 172 ASP A O 1
ATOM 1454 N N . ILE A 1 173 ? -4.968 -12.858 2.587 1.00 97.19 173 ILE A N 1
ATOM 1455 C CA . ILE A 1 173 ? -3.723 -13.473 2.113 1.00 97.19 173 ILE A CA 1
ATOM 1456 C C . ILE A 1 173 ? -3.876 -14.105 0.723 1.00 97.19 173 ILE A C 1
ATOM 1458 O O . ILE A 1 173 ? -2.890 -14.264 0.008 1.00 97.19 173 ILE A O 1
ATOM 1462 N N . HIS A 1 174 ? -5.100 -14.433 0.309 1.00 98.00 174 HIS A N 1
ATOM 1463 C CA . HIS A 1 174 ? -5.352 -15.096 -0.966 1.00 98.00 174 HIS A CA 1
ATOM 1464 C C . HIS A 1 174 ? -5.180 -14.129 -2.134 1.00 98.00 174 HIS A C 1
ATOM 1466 O O . HIS A 1 174 ? -4.567 -14.500 -3.131 1.00 98.00 174 HIS A O 1
ATOM 1472 N N . ALA A 1 175 ? -5.636 -12.881 -1.999 1.00 97.62 175 ALA A N 1
ATOM 1473 C CA . ALA A 1 175 ? -5.455 -11.860 -3.031 1.00 97.62 175 ALA A CA 1
ATOM 1474 C C . ALA A 1 175 ? -3.976 -11.627 -3.435 1.00 97.62 175 ALA A C 1
ATOM 1476 O O . ALA A 1 175 ? -3.671 -11.722 -4.627 1.00 97.62 175 ALA A O 1
ATOM 1477 N N . PRO A 1 176 ? -3.027 -11.362 -2.510 1.00 97.75 176 PRO A N 1
ATOM 1478 C CA . PRO A 1 176 ? -1.619 -11.208 -2.873 1.00 97.75 176 PRO A CA 1
ATOM 1479 C C . PRO A 1 176 ? -0.990 -12.506 -3.403 1.00 97.75 176 PRO A C 1
ATOM 1481 O O . PRO A 1 176 ? -0.193 -12.434 -4.335 1.00 97.75 176 PRO A O 1
ATOM 1484 N N . ILE A 1 177 ? -1.363 -13.683 -2.880 1.00 98.31 177 ILE A N 1
ATOM 1485 C CA . ILE A 1 177 ? -0.897 -14.974 -3.423 1.00 98.31 177 ILE A CA 1
ATOM 1486 C C . ILE A 1 177 ? -1.374 -15.158 -4.869 1.00 98.31 177 ILE A C 1
ATOM 1488 O O . ILE A 1 177 ? -0.584 -15.531 -5.733 1.00 98.31 177 ILE A O 1
ATOM 1492 N N . GLY A 1 178 ? -2.641 -14.854 -5.151 1.00 98.12 178 GLY A N 1
ATOM 1493 C CA . GLY A 1 178 ? -3.204 -14.929 -6.497 1.00 98.12 178 GLY A CA 1
ATOM 1494 C C . GLY A 1 178 ? -2.451 -14.032 -7.478 1.00 98.12 178 GLY A C 1
ATOM 1495 O O . GLY A 1 178 ? -2.051 -14.495 -8.545 1.00 98.12 178 GLY A O 1
ATOM 1496 N N . LEU A 1 179 ? -2.171 -12.780 -7.093 1.00 97.38 179 LEU A N 1
ATOM 1497 C CA . LEU A 1 179 ? -1.354 -11.883 -7.916 1.00 97.38 179 LEU A CA 1
ATOM 1498 C C . LEU A 1 179 ? 0.062 -12.438 -8.133 1.00 97.38 179 LEU A C 1
ATOM 1500 O O . LEU A 1 179 ? 0.570 -12.388 -9.251 1.00 97.38 179 LEU A O 1
ATOM 1504 N N . PHE A 1 180 ? 0.695 -12.986 -7.093 1.00 97.81 180 PHE A N 1
ATOM 1505 C CA . PHE A 1 180 ? 2.035 -13.567 -7.201 1.00 97.81 180 PHE A CA 1
ATOM 1506 C C . PHE A 1 180 ? 2.078 -14.723 -8.211 1.00 97.81 180 PHE A C 1
ATOM 1508 O O . PHE A 1 180 ? 2.982 -14.776 -9.046 1.00 97.81 180 PHE A O 1
ATOM 1515 N N . ILE A 1 181 ? 1.078 -15.610 -8.181 1.00 98.38 181 ILE A N 1
ATOM 1516 C CA . ILE A 1 181 ? 0.946 -16.716 -9.140 1.00 98.38 181 ILE A CA 1
ATOM 1517 C C . ILE A 1 181 ? 0.797 -16.175 -10.565 1.00 98.38 181 ILE A C 1
ATOM 1519 O O . ILE A 1 181 ? 1.532 -16.606 -11.451 1.00 98.38 181 ILE A O 1
ATOM 1523 N N . VAL A 1 182 ? -0.093 -15.201 -10.786 1.00 97.38 182 VAL A N 1
ATOM 1524 C CA . VAL A 1 182 ? -0.295 -14.592 -12.112 1.00 97.38 182 VAL A CA 1
ATOM 1525 C C . VAL A 1 182 ? 1.006 -13.992 -12.647 1.00 97.38 182 VAL A C 1
ATOM 1527 O O . VAL A 1 182 ? 1.396 -14.291 -13.773 1.00 97.38 182 VAL A O 1
ATOM 1530 N N . LEU A 1 183 ? 1.717 -13.198 -11.840 1.00 95.19 183 LEU A N 1
ATOM 1531 C CA . LEU A 1 183 ? 2.988 -12.594 -12.253 1.00 95.19 183 LEU A CA 1
ATOM 1532 C C . LEU A 1 183 ? 4.067 -13.648 -12.537 1.00 95.19 183 LEU A C 1
ATOM 1534 O O . LEU A 1 183 ? 4.823 -13.494 -13.492 1.00 95.19 183 LEU A O 1
ATOM 1538 N N . SER A 1 184 ? 4.111 -14.729 -11.754 1.00 96.88 184 SER A N 1
ATOM 1539 C CA . SER A 1 184 ? 5.058 -15.835 -11.961 1.00 96.88 184 SER A CA 1
ATOM 1540 C C . SER A 1 184 ? 4.806 -16.558 -13.284 1.00 96.88 184 SER A C 1
ATOM 1542 O O . SER A 1 184 ? 5.749 -16.852 -14.015 1.00 96.88 184 SER A O 1
ATOM 1544 N N . VAL A 1 185 ? 3.535 -16.804 -13.618 1.00 97.81 185 VAL A N 1
ATOM 1545 C CA . VAL A 1 185 ? 3.137 -17.413 -14.896 1.00 97.81 185 VAL A CA 1
ATOM 1546 C C . VAL A 1 185 ? 3.461 -16.485 -16.064 1.00 97.81 185 VAL A C 1
ATOM 1548 O O . VAL A 1 185 ? 4.063 -16.932 -17.034 1.00 97.81 185 VAL A O 1
ATOM 1551 N N . LEU A 1 186 ? 3.121 -15.195 -15.971 1.00 95.06 186 LEU A N 1
ATOM 1552 C CA . LEU A 1 186 ? 3.432 -14.217 -17.020 1.00 95.06 186 LEU A CA 1
ATOM 1553 C C . LEU A 1 186 ? 4.940 -14.089 -17.254 1.00 95.06 186 LEU A C 1
ATOM 1555 O O . LEU A 1 186 ? 5.381 -14.060 -18.400 1.00 95.06 186 LEU A O 1
ATOM 1559 N N . PHE A 1 187 ? 5.727 -14.058 -16.177 1.00 94.81 187 PHE A N 1
ATOM 1560 C CA . PHE A 1 187 ? 7.184 -14.055 -16.260 1.00 94.81 187 PHE A CA 1
ATOM 1561 C C . PHE A 1 187 ? 7.711 -15.327 -16.932 1.00 94.81 187 PHE A C 1
ATOM 1563 O O . PHE A 1 187 ? 8.547 -15.242 -17.828 1.00 94.81 187 PHE A O 1
ATOM 1570 N N . TRP A 1 188 ? 7.197 -16.499 -16.542 1.00 97.06 188 TRP A N 1
ATOM 1571 C CA . TRP A 1 188 ? 7.575 -17.768 -17.161 1.00 97.06 188 TRP A CA 1
ATOM 1572 C C . TRP A 1 188 ? 7.239 -17.797 -18.658 1.00 97.06 188 TRP A C 1
ATOM 1574 O O . TRP A 1 188 ? 8.084 -18.207 -19.449 1.00 97.06 188 TRP A O 1
ATOM 1584 N N . ILE A 1 189 ? 6.061 -17.309 -19.064 1.00 97.00 189 ILE A N 1
ATOM 1585 C CA . ILE A 1 189 ? 5.685 -17.205 -20.482 1.00 97.00 189 ILE A CA 1
ATOM 1586 C C . ILE A 1 189 ? 6.665 -16.289 -21.220 1.00 97.00 189 ILE A C 1
ATOM 1588 O O . ILE A 1 189 ? 7.277 -16.724 -22.189 1.00 97.00 189 ILE A O 1
ATOM 1592 N N . ALA A 1 190 ? 6.871 -15.062 -20.734 1.00 93.31 190 ALA A N 1
ATOM 1593 C CA . ALA A 1 190 ? 7.759 -14.087 -21.372 1.00 93.31 190 ALA A CA 1
ATOM 1594 C C . ALA A 1 190 ? 9.218 -14.572 -21.479 1.00 93.31 190 ALA A C 1
ATOM 1596 O O . ALA A 1 190 ? 9.935 -14.181 -22.394 1.00 93.31 190 ALA A O 1
ATOM 1597 N N . ALA A 1 191 ? 9.666 -15.425 -20.553 1.00 93.69 191 ALA A N 1
ATOM 1598 C CA . ALA A 1 191 ? 11.010 -15.994 -20.567 1.00 93.69 191 ALA A CA 1
ATOM 1599 C C . ALA A 1 191 ? 11.179 -17.180 -21.537 1.00 93.69 191 ALA A C 1
ATOM 1601 O O . ALA A 1 191 ? 12.310 -17.484 -21.911 1.00 93.69 191 ALA A O 1
ATOM 1602 N N . ASN A 1 192 ? 10.095 -17.867 -21.920 1.00 95.38 192 ASN A N 1
ATOM 1603 C CA . ASN A 1 192 ? 10.148 -19.098 -22.727 1.00 95.38 192 ASN A CA 1
ATOM 1604 C C . ASN A 1 192 ? 9.500 -18.966 -24.116 1.00 95.38 192 ASN A C 1
ATOM 1606 O O . ASN A 1 192 ? 9.750 -19.807 -24.978 1.00 95.38 192 ASN A O 1
ATOM 1610 N N . PHE A 1 193 ? 8.689 -17.932 -24.344 1.00 87.69 193 PHE A N 1
ATOM 1611 C CA . PHE A 1 193 ? 7.975 -17.693 -25.597 1.00 87.69 193 PHE A CA 1
ATOM 1612 C C . PHE A 1 193 ? 8.217 -16.241 -26.054 1.00 87.69 193 PHE A C 1
ATOM 1614 O O . PHE A 1 193 ? 7.622 -15.333 -25.467 1.00 87.69 193 PHE A O 1
ATOM 1621 N N . PRO A 1 194 ? 9.122 -16.017 -27.029 1.00 69.25 194 PRO A N 1
ATOM 1622 C CA . PRO A 1 194 ? 9.458 -14.689 -27.549 1.00 69.25 194 PRO A CA 1
ATOM 1623 C C . PRO A 1 194 ? 8.389 -14.099 -28.478 1.00 69.25 194 PRO A C 1
ATOM 1625 O O . PRO A 1 194 ? 7.656 -14.881 -29.129 1.00 69.25 194 PRO A O 1
#